Protein AF-0000000071245288 (afdb_homodimer)

Sequence (372 aa):
METFSSKDMALKVQKKILSQMASKSMAQMFIDDTSGEILDELYRVSKEYTKNRSEAQKVVKDLIKVVLKIGVLFRHNKFSEEELKLAQNFQKKLHQGAMTAISFHEVDFTFDKAVMSEILNDSRDMLLKLVNTHLTPKSHGRINHVFNHYADPELLTQLYNPSGPLKPHLTKICNGLNKLLEDGTLMETFSSKDMALKVQKKILSQMASKSMAQMFIDDTSGEILDELYRVSKEYTKNRSEAQKVVKDLIKVVLKIGVLFRHNKFSEEELKLAQNFQKKLHQGAMTAISFHEVDFTFDKAVMSEILNDSRDMLLKLVNTHLTPKSHGRINHVFNHYADPELLTQLYNPSGPLKPHLTKICNGLNKLLEDGTL

Secondary structure (DSSP, 8-state):
-----HHHHHHHHHHHHHHHHHHHHHHHTPPPHHHHHHHHHHHHHHHHHHT-HHHHHHHHHHHHHHHHHHHHHHHTT-S-HHHHHHHHHHHHHHHHHHHHHHHHHHSTT---HHHHHHHHHHHHHHHHHHHTTTS-HHHHHHHHHHHHHHT-HHHHHHHT-TTSTTHHHHHHHHHHHHHHHHTT--/-----HHHHHHHHHHHHHHHHHHHHHHHTPPPHHHHHHHHHHHHHHHHHHT-HHHHHHHHHHHHHHHHHHHHHHHTT-S-HHHHHHHHHHHHHHHHHHHHHHHHHHSTT---HHHHHHHHHHHHHHHHHHHTTTS-HHHHHHHHHHHHHHT-HHHHHHHT-TTSTTHHHHHHHHHHHHHHHHTT--

Nearest PDB structures (foldseek):
  4q9v-assembly1_A  TM=9.176E-01  e=1.311E-16  Homo sapiens
  5jxd-assembly1_A  TM=8.613E-01  e=1.247E-16  Mus musculus
  8gyn-assembly1_A  TM=9.781E-01  e=8.424E-15  Danio rerio
  3f4m-assembly1_A  TM=9.822E-01  e=1.082E-14  Homo sapiens
  5z39-assembly1_A  TM=7.786E-01  e=1.081E-03  Dictyostelium discoideum

pLDDT: mean 92.0, std 10.23, range [45.25, 98.81]

Solvent-accessible surface area (backbone atoms only — not comparable to full-atom values): 19766 Å² total; per-residue (Å²): 128,89,77,86,50,46,54,60,50,44,52,54,52,48,51,52,53,40,50,52,51,37,48,59,53,44,70,72,65,58,75,49,72,56,59,27,51,31,48,38,33,52,30,50,48,38,20,66,72,66,72,28,64,67,60,16,50,48,40,50,49,34,44,45,51,54,53,52,51,52,50,50,38,56,76,67,61,66,59,49,73,71,41,47,51,50,50,51,53,44,50,51,51,50,41,51,45,49,52,49,53,38,47,38,72,76,37,85,92,57,64,50,48,67,60,55,22,47,51,39,50,51,48,43,54,51,50,49,62,61,39,57,91,76,51,56,71,69,55,51,49,31,50,48,52,34,37,56,56,70,28,28,49,67,55,42,48,48,38,67,27,87,87,37,91,38,26,66,43,46,51,52,35,39,52,32,50,49,50,33,45,73,72,61,77,79,127,89,77,85,49,45,55,61,51,45,52,53,52,48,51,51,53,42,50,53,50,36,47,60,54,45,70,72,65,58,74,49,72,55,60,26,51,31,48,39,32,51,31,51,48,38,22,67,72,66,72,28,63,68,60,16,51,48,41,49,50,35,45,46,51,51,53,51,49,52,49,50,38,57,77,66,62,66,59,49,75,71,42,47,50,50,50,50,50,44,51,51,50,52,42,52,44,50,53,50,54,38,48,37,71,74,36,84,92,58,65,50,46,67,60,55,22,48,50,38,51,52,49,41,52,48,49,50,64,59,40,56,89,76,50,54,70,70,55,51,49,32,50,50,52,33,38,54,56,70,28,29,51,68,56,43,49,46,38,68,28,87,86,38,90,39,28,66,43,46,52,52,34,39,53,31,51,48,51,32,44,72,73,61,77,78

Structure (mmCIF, N/CA/C/O backbone):
data_AF-0000000071245288-model_v1
#
loop_
_entity.id
_entity.type
_entity.pdbx_description
1 polymer 'Tumor necrosis factor, alpha-induced protein 8-like protein 2 B'
#
loop_
_atom_site.group_PDB
_atom_site.id
_atom_site.type_symbol
_atom_site.label_atom_id
_atom_site.label_alt_id
_atom_site.label_comp_id
_atom_site.label_asym_id
_atom_site.label_entity_id
_atom_site.label_seq_id
_atom_site.pdbx_PDB_ins_code
_atom_site.Cartn_x
_atom_site.Cartn_y
_atom_site.Cartn_z
_atom_site.occupancy
_atom_site.B_iso_or_equiv
_atom_site.auth_seq_id
_atom_site.auth_comp_id
_atom_site.auth_asym_id
_atom_site.auth_atom_id
_atom_site.pdbx_PDB_model_num
ATOM 1 N N . MET A 1 1 ? 23.312 28.109 7.484 1 45.38 1 MET A N 1
ATOM 2 C CA . MET A 1 1 ? 22.438 27.312 8.32 1 45.38 1 MET A CA 1
ATOM 3 C C . MET A 1 1 ? 21.375 26.609 7.48 1 45.38 1 MET A C 1
ATOM 5 O O . MET A 1 1 ? 20.844 27.188 6.531 1 45.38 1 MET A O 1
ATOM 9 N N . GLU A 1 2 ? 21.25 25.297 7.316 1 56.56 2 GLU A N 1
ATOM 10 C CA . GLU A 1 2 ? 20.453 24.562 6.336 1 56.56 2 GLU A CA 1
ATOM 11 C C . GLU A 1 2 ? 18.984 25.016 6.379 1 56.56 2 GLU A C 1
ATOM 13 O O . GLU A 1 2 ? 18.438 25.203 7.461 1 56.56 2 GLU A O 1
ATOM 18 N N . THR A 1 3 ? 18.516 25.547 5.332 1 80.06 3 THR A N 1
ATOM 19 C CA . THR A 1 3 ? 17.188 26.125 5.184 1 80.06 3 THR A CA 1
ATOM 20 C C . THR A 1 3 ? 16.109 25.062 5.301 1 80.06 3 THR A C 1
ATOM 22 O O . THR A 1 3 ? 16.188 24.016 4.648 1 80.06 3 THR A O 1
ATOM 25 N N . PHE A 1 4 ? 15.305 25.141 6.355 1 89.38 4 PHE A N 1
ATOM 26 C CA . PHE A 1 4 ? 14.188 24.234 6.566 1 89.38 4 PHE A CA 1
ATOM 27 C C . PHE A 1 4 ? 13.25 24.234 5.363 1 89.38 4 PHE A C 1
ATOM 29 O O . PHE A 1 4 ? 12.922 25.297 4.828 1 89.38 4 PHE A O 1
ATOM 36 N N . SER A 1 5 ? 13.055 23.016 4.852 1 91.94 5 SER A N 1
ATOM 37 C CA . SER A 1 5 ? 12.102 22.812 3.766 1 91.94 5 SER A CA 1
ATOM 38 C C . SER A 1 5 ? 11.031 21.797 4.148 1 91.94 5 SER A C 1
ATOM 40 O O . SER A 1 5 ? 11.336 20.625 4.359 1 91.94 5 SER A O 1
ATOM 42 N N . SER A 1 6 ? 9.805 22.219 4.172 1 91.12 6 SER A N 1
ATOM 43 C CA . SER A 1 6 ? 8.695 21.344 4.523 1 91.12 6 SER A CA 1
ATOM 44 C C . SER A 1 6 ? 8.5 20.266 3.473 1 91.12 6 SER A C 1
ATOM 46 O O . SER A 1 6 ? 8.094 19.141 3.795 1 91.12 6 SER A O 1
ATOM 48 N N . LYS A 1 7 ? 8.773 20.562 2.191 1 89.62 7 LYS A N 1
ATOM 49 C CA . LYS A 1 7 ? 8.625 19.562 1.125 1 89.62 7 LYS A CA 1
ATOM 50 C C . LYS A 1 7 ? 9.641 18.438 1.275 1 89.62 7 LYS A C 1
ATOM 52 O O . LYS A 1 7 ? 9.305 17.266 1.085 1 89.62 7 LYS A O 1
ATOM 57 N N . ASP A 1 8 ? 10.781 18.922 1.613 1 89 8 ASP A N 1
ATOM 58 C CA . ASP A 1 8 ? 11.812 17.906 1.852 1 89 8 ASP A CA 1
ATOM 59 C C . ASP A 1 8 ? 11.445 17.031 3.039 1 89 8 ASP A C 1
ATOM 61 O O . ASP A 1 8 ? 11.641 15.812 2.998 1 89 8 ASP A O 1
ATOM 65 N N . MET A 1 9 ? 11.008 17.609 4.043 1 90 9 MET A N 1
ATOM 66 C CA . MET A 1 9 ? 10.578 16.859 5.223 1 90 9 MET A CA 1
ATOM 67 C C . MET A 1 9 ? 9.414 15.93 4.887 1 90 9 MET A C 1
ATOM 69 O O . MET A 1 9 ? 9.391 14.781 5.316 1 90 9 MET A O 1
ATOM 73 N N . ALA A 1 10 ? 8.461 16.438 4.176 1 89.75 10 ALA A N 1
ATOM 74 C CA . ALA A 1 10 ? 7.305 15.641 3.787 1 89.75 10 ALA A CA 1
ATOM 75 C C . ALA A 1 10 ? 7.727 14.414 2.984 1 89.75 10 ALA A C 1
ATOM 77 O O . ALA A 1 10 ? 7.188 13.32 3.18 1 89.75 10 ALA A O 1
ATOM 78 N N . LEU A 1 11 ? 8.703 14.578 2.055 1 84.81 11 LEU A N 1
ATOM 79 C CA . LEU A 1 11 ? 9.195 13.469 1.24 1 84.81 11 LEU A CA 1
ATOM 80 C C . LEU A 1 11 ? 9.828 12.391 2.115 1 84.81 11 LEU A C 1
ATOM 82 O O . LEU A 1 11 ? 9.617 11.195 1.884 1 84.81 11 LEU A O 1
ATOM 86 N N . LYS A 1 12 ? 10.547 12.828 3.104 1 87.25 12 LYS A N 1
ATOM 87 C CA . LYS A 1 12 ? 11.211 11.891 4.004 1 87.25 12 LYS A CA 1
ATOM 88 C C . LYS A 1 12 ? 10.195 11.125 4.84 1 87.25 12 LYS A C 1
ATOM 90 O O . LYS A 1 12 ? 10.297 9.898 4.984 1 87.25 12 LYS A O 1
ATOM 95 N N . VAL A 1 13 ? 9.305 11.812 5.398 1 86.62 13 VAL A N 1
ATOM 96 C CA . VAL A 1 13 ? 8.266 11.219 6.234 1 86.62 13 VAL A CA 1
ATOM 97 C C . VAL A 1 13 ? 7.418 10.258 5.402 1 86.62 13 VAL A C 1
ATOM 99 O O . VAL A 1 13 ? 7.105 9.156 5.848 1 86.62 13 VAL A O 1
ATOM 102 N N . GLN A 1 14 ? 7.035 10.68 4.223 1 84 14 GLN A N 1
ATOM 103 C CA . GLN A 1 14 ? 6.234 9.852 3.324 1 84 14 GLN A CA 1
ATOM 104 C C . GLN A 1 14 ? 6.938 8.531 3.01 1 84 14 GLN A C 1
ATOM 106 O O . GLN A 1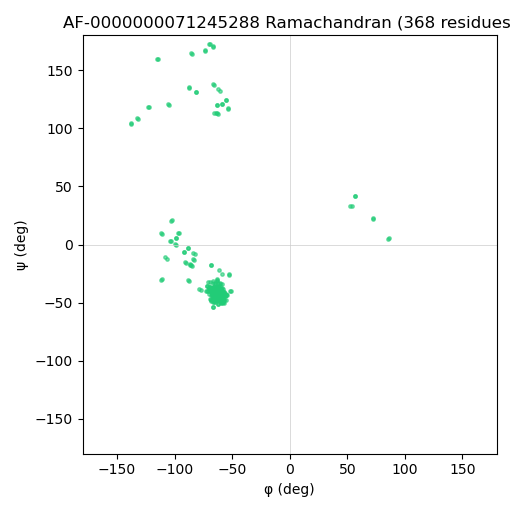 14 ? 6.309 7.473 3.01 1 84 14 GLN A O 1
ATOM 111 N N . LYS A 1 15 ? 8.172 8.695 2.658 1 77.81 15 LYS A N 1
ATOM 112 C CA . LYS A 1 15 ? 8.945 7.496 2.359 1 77.81 15 LYS A CA 1
ATOM 113 C C . LYS A 1 15 ? 8.914 6.516 3.529 1 77.81 15 LYS A C 1
ATOM 115 O O . LYS A 1 15 ? 8.742 5.312 3.332 1 77.81 15 LYS A O 1
ATOM 120 N N . LYS A 1 16 ? 9.055 6.984 4.723 1 81.81 16 LYS A N 1
ATOM 121 C CA . LYS A 1 16 ? 9.055 6.141 5.914 1 81.81 16 LYS A CA 1
ATOM 122 C C . LYS A 1 16 ? 7.695 5.473 6.117 1 81.81 16 LYS A C 1
ATOM 124 O O . LYS A 1 16 ? 7.621 4.27 6.375 1 81.81 16 LYS A O 1
ATOM 129 N N . ILE A 1 17 ? 6.668 6.191 5.984 1 79.5 17 ILE A N 1
ATOM 130 C CA . ILE A 1 17 ? 5.32 5.672 6.195 1 79.5 17 ILE A CA 1
ATOM 131 C C . ILE A 1 17 ? 5.012 4.602 5.148 1 79.5 17 ILE A C 1
ATOM 133 O O . ILE A 1 17 ? 4.484 3.537 5.48 1 79.5 17 ILE A O 1
ATOM 137 N N . LEU A 1 18 ? 5.352 4.898 3.969 1 72.44 18 LEU A N 1
ATOM 138 C CA . LEU A 1 18 ? 5.082 3.955 2.889 1 72.44 18 LEU A CA 1
ATOM 139 C C . LEU A 1 18 ? 5.914 2.688 3.057 1 72.44 18 LEU A C 1
ATOM 141 O O . LEU A 1 18 ? 5.445 1.588 2.76 1 72.44 18 LEU A O 1
ATOM 145 N N . SER A 1 19 ? 7.18 2.908 3.455 1 72 19 SER A N 1
ATOM 146 C CA . SER A 1 19 ? 8.047 1.757 3.695 1 72 19 SER A CA 1
ATOM 147 C C . SER A 1 19 ? 7.473 0.854 4.785 1 72 19 SER A C 1
ATOM 149 O O . SER A 1 19 ? 7.496 -0.372 4.656 1 72 19 SER A O 1
ATOM 151 N N . GLN A 1 20 ? 6.992 1.4 5.855 1 72.88 20 GLN A N 1
ATOM 152 C CA . GLN A 1 20 ? 6.367 0.654 6.941 1 72.88 20 GLN A CA 1
ATOM 153 C C . GLN A 1 20 ? 5.117 -0.076 6.461 1 72.88 20 GLN A C 1
ATOM 155 O O . GLN A 1 20 ? 4.879 -1.225 6.844 1 72.88 20 GLN A O 1
ATOM 160 N N . MET A 1 21 ? 4.363 0.604 5.719 1 67.38 21 MET A N 1
ATOM 161 C CA . MET A 1 21 ? 3.164 -0.004 5.152 1 67.38 21 MET A CA 1
ATOM 162 C C . MET A 1 21 ? 3.523 -1.19 4.266 1 67.38 21 MET A C 1
ATOM 164 O O . MET A 1 21 ? 2.861 -2.229 4.309 1 67.38 21 MET A O 1
ATOM 168 N N . ALA A 1 22 ? 4.512 -0.872 3.506 1 63.75 22 ALA A N 1
ATOM 169 C CA . ALA A 1 22 ? 4.977 -1.938 2.621 1 63.75 22 ALA A CA 1
ATOM 170 C C . ALA A 1 22 ? 5.461 -3.143 3.422 1 63.75 22 ALA A C 1
ATOM 172 O O . ALA A 1 22 ? 5.191 -4.289 3.059 1 63.75 22 ALA A O 1
ATOM 173 N N . SER A 1 23 ? 6.156 -2.84 4.438 1 65.12 23 SER A N 1
ATOM 174 C CA . SER A 1 23 ? 6.703 -3.912 5.262 1 65.12 23 SER A CA 1
ATOM 175 C C . SER A 1 23 ? 5.594 -4.73 5.914 1 65.12 23 SER A C 1
ATOM 177 O O . SER A 1 23 ? 5.676 -5.961 5.973 1 65.12 23 SER A O 1
ATOM 179 N N . LYS A 1 24 ? 4.652 -4.145 6.43 1 63.31 24 LYS A N 1
ATOM 180 C CA . LYS A 1 24 ? 3.529 -4.844 7.051 1 63.31 24 LYS A CA 1
ATOM 181 C C . LYS A 1 24 ? 2.779 -5.695 6.031 1 63.31 24 LYS A C 1
ATOM 183 O O . LYS A 1 24 ? 2.383 -6.824 6.332 1 63.31 24 LYS A O 1
ATOM 188 N N . SER A 1 25 ? 2.66 -4.996 4.934 1 58.69 25 SER A N 1
ATOM 189 C CA . SER A 1 25 ? 1.992 -5.711 3.85 1 58.69 25 SER A CA 1
ATOM 190 C C . SER A 1 25 ? 2.832 -6.891 3.365 1 58.69 25 SER A C 1
ATOM 192 O O . SER A 1 25 ? 2.293 -7.949 3.033 1 58.69 25 SER A O 1
ATOM 194 N N . MET A 1 26 ? 4.113 -6.621 3.375 1 57.19 26 MET A N 1
ATOM 195 C CA . MET A 1 26 ? 5.059 -7.645 2.932 1 57.19 26 MET A CA 1
ATOM 196 C C . MET A 1 26 ? 4.984 -8.875 3.826 1 57.19 26 MET A C 1
ATOM 198 O O . MET A 1 26 ? 5.027 -10.008 3.336 1 57.19 26 MET A O 1
ATOM 202 N N . ALA A 1 27 ? 5.062 -8.711 5.145 1 56.34 27 ALA A N 1
ATOM 203 C CA . ALA A 1 27 ? 5.098 -9.836 6.082 1 56.34 27 ALA A CA 1
ATOM 204 C C . ALA A 1 27 ? 3.934 -10.789 5.84 1 56.34 27 ALA A C 1
ATOM 206 O O . ALA A 1 27 ? 4.062 -12 6.043 1 56.34 27 ALA A O 1
ATOM 207 N N . GLN A 1 28 ? 2.912 -10.297 5.301 1 58.97 28 GLN A N 1
ATOM 208 C CA . GLN A 1 28 ? 1.722 -11.125 5.156 1 58.97 28 GLN A CA 1
ATOM 209 C C . GLN A 1 28 ? 1.719 -11.852 3.816 1 58.97 28 GLN A C 1
ATOM 211 O O . GLN A 1 28 ? 1.023 -12.859 3.65 1 58.97 28 GLN A O 1
ATOM 216 N N . MET A 1 29 ? 2.627 -11.32 2.938 1 61.5 29 MET A N 1
ATOM 217 C CA . MET A 1 29 ? 2.533 -11.938 1.614 1 61.5 29 MET A CA 1
ATOM 218 C C . MET A 1 29 ? 3.656 -12.945 1.398 1 61.5 29 MET A C 1
ATOM 220 O O . MET A 1 29 ? 3.801 -13.492 0.306 1 61.5 29 MET A O 1
ATOM 224 N N . PHE A 1 30 ? 4.215 -13.414 2.453 1 63.72 30 PHE A N 1
ATOM 225 C CA . PHE A 1 30 ? 5.367 -14.297 2.312 1 63.72 30 PHE A CA 1
ATOM 226 C C . PHE A 1 30 ? 4.926 -15.719 2.002 1 63.72 30 PHE A C 1
ATOM 228 O O . PHE A 1 30 ? 3.979 -16.219 2.605 1 63.72 30 PHE A O 1
ATOM 235 N 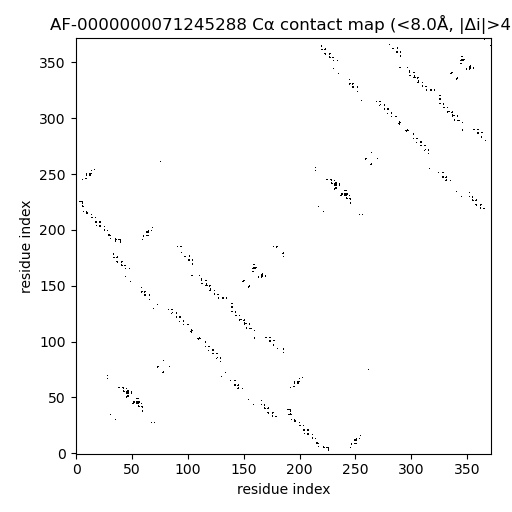N . ILE A 1 31 ? 5.59 -16.188 1.012 1 78.31 31 ILE A N 1
ATOM 236 C CA . ILE A 1 31 ? 5.395 -17.594 0.655 1 78.31 31 ILE A CA 1
ATOM 237 C C . ILE A 1 31 ? 5.859 -18.484 1.805 1 78.31 31 ILE A C 1
ATOM 239 O O . ILE A 1 31 ? 6.996 -18.375 2.271 1 78.31 31 ILE A O 1
ATOM 243 N N . ASP A 1 32 ? 4.965 -19.266 2.34 1 84.5 32 ASP A N 1
ATOM 244 C CA . ASP A 1 32 ? 5.309 -20.156 3.443 1 84.5 32 ASP A CA 1
ATOM 245 C C . ASP A 1 32 ? 6.273 -21.25 2.986 1 84.5 32 ASP A C 1
ATOM 247 O O . ASP A 1 32 ? 6.539 -21.391 1.791 1 84.5 32 ASP A O 1
ATOM 251 N N . ASP A 1 33 ? 6.852 -22.047 3.91 1 89.81 33 ASP A N 1
ATOM 252 C CA . ASP A 1 33 ? 7.898 -23.016 3.631 1 89.81 33 ASP A CA 1
ATOM 253 C C . ASP A 1 33 ? 7.398 -24.109 2.684 1 89.81 33 ASP A C 1
ATOM 255 O O . ASP A 1 33 ? 8.109 -24.5 1.759 1 89.81 33 ASP A O 1
ATOM 259 N N . THR A 1 34 ? 6.184 -24.578 2.918 1 94.19 34 THR A N 1
ATOM 260 C CA . THR A 1 34 ? 5.633 -25.641 2.088 1 94.19 34 THR A CA 1
ATOM 261 C C . THR A 1 34 ? 5.469 -25.172 0.646 1 94.19 34 THR A C 1
ATOM 263 O O . THR A 1 34 ? 5.887 -25.859 -0.287 1 94.19 34 THR A O 1
ATOM 266 N N . SER A 1 35 ? 4.887 -23.984 0.427 1 94 35 SER A N 1
ATOM 267 C CA . SER A 1 35 ? 4.723 -23.422 -0.911 1 94 35 SER A CA 1
ATOM 268 C C . SER A 1 35 ? 6.07 -23.172 -1.572 1 94 35 SER A C 1
ATOM 270 O O . SER A 1 35 ? 6.227 -23.375 -2.777 1 94 35 SER A O 1
ATOM 272 N N . GLY A 1 36 ? 7.031 -22.75 -0.748 1 93.88 36 GLY A N 1
ATOM 273 C CA . GLY A 1 36 ? 8.375 -22.562 -1.263 1 93.88 36 GLY A CA 1
ATOM 274 C C . GLY A 1 36 ? 9.016 -23.828 -1.777 1 93.88 36 GLY A C 1
ATOM 275 O O . GLY A 1 36 ? 9.641 -23.844 -2.838 1 93.88 36 GLY A O 1
ATOM 276 N N . GLU A 1 37 ? 8.836 -24.828 -1.029 1 95.88 37 GLU A N 1
ATOM 277 C CA . GLU A 1 37 ? 9.375 -26.109 -1.439 1 95.88 37 GLU A CA 1
ATOM 278 C C . GLU A 1 37 ? 8.711 -26.609 -2.721 1 95.88 37 GLU A C 1
ATOM 280 O O . GLU A 1 37 ? 9.383 -27.156 -3.598 1 95.88 37 GLU A O 1
ATOM 285 N N . ILE A 1 38 ? 7.418 -26.438 -2.791 1 97.25 38 ILE A N 1
ATOM 286 C CA . ILE A 1 38 ? 6.699 -26.828 -3.996 1 97.25 38 ILE A CA 1
ATOM 287 C C . ILE A 1 38 ? 7.234 -26.062 -5.199 1 97.25 38 ILE A C 1
ATOM 289 O O . ILE A 1 38 ? 7.504 -26.641 -6.25 1 97.25 38 ILE A O 1
ATOM 293 N N . LEU A 1 39 ? 7.414 -24.812 -5.035 1 97.25 39 LEU A N 1
ATOM 294 C CA . LEU A 1 39 ? 7.914 -23.969 -6.117 1 97.25 39 LEU A CA 1
ATOM 295 C C . LEU A 1 39 ? 9.32 -24.391 -6.527 1 97.25 39 LEU A C 1
ATOM 297 O O . LEU A 1 39 ? 9.648 -24.391 -7.715 1 97.25 39 LEU A O 1
ATOM 301 N N . ASP A 1 40 ? 10.148 -24.75 -5.578 1 97.62 40 ASP A N 1
ATOM 302 C CA . ASP A 1 40 ? 11.484 -25.234 -5.891 1 97.62 40 ASP A CA 1
ATOM 303 C C . ASP A 1 40 ? 11.422 -26.5 -6.73 1 97.62 40 ASP A C 1
ATOM 305 O O . ASP A 1 40 ? 12.203 -26.672 -7.668 1 97.62 40 ASP A O 1
ATOM 309 N N . GLU A 1 41 ? 10.516 -27.344 -6.363 1 98.38 41 GLU A N 1
ATOM 310 C CA . GLU A 1 41 ? 10.391 -28.594 -7.117 1 98.38 41 GLU A CA 1
ATOM 311 C C . GLU A 1 41 ? 9.836 -28.328 -8.516 1 98.38 41 GLU A C 1
ATOM 313 O O . GLU A 1 41 ? 10.234 -29 -9.477 1 98.38 41 GLU A O 1
ATOM 318 N N . LEU A 1 42 ? 8.93 -27.375 -8.617 1 98.25 42 LEU A N 1
ATOM 319 C CA . LEU A 1 42 ? 8.438 -27 -9.938 1 98.25 42 LEU A CA 1
ATOM 320 C C . LEU A 1 42 ? 9.57 -26.453 -10.805 1 98.25 42 LEU A C 1
ATOM 322 O O . LEU A 1 42 ? 9.633 -26.75 -12 1 98.25 42 LEU A O 1
ATOM 326 N N . TYR A 1 43 ? 10.461 -25.734 -10.195 1 98.25 43 TYR A N 1
ATOM 327 C CA . TYR A 1 43 ? 11.648 -25.266 -10.898 1 98.25 43 TYR A CA 1
ATOM 328 C C . TYR A 1 43 ? 12.477 -26.438 -11.406 1 98.25 43 TYR A C 1
ATOM 330 O O . TYR A 1 43 ? 12.906 -26.453 -12.562 1 98.25 43 TYR A O 1
ATOM 338 N N . ARG A 1 44 ? 12.703 -27.375 -10.547 1 98.31 44 ARG A N 1
ATOM 339 C CA . ARG A 1 44 ? 13.516 -28.516 -10.922 1 98.31 44 ARG A CA 1
ATOM 340 C C . ARG A 1 44 ? 12.859 -29.312 -12.047 1 98.31 44 ARG A C 1
ATOM 342 O O . ARG A 1 44 ? 13.531 -29.766 -12.977 1 98.31 44 ARG A O 1
ATOM 349 N N . VAL A 1 45 ? 11.555 -29.469 -11.969 1 98.69 45 VAL A N 1
ATOM 350 C CA . VAL A 1 45 ? 10.805 -30.156 -13.023 1 98.69 45 VAL A CA 1
ATOM 351 C C . VAL A 1 45 ? 11 -29.422 -14.352 1 98.69 45 VAL A C 1
ATOM 353 O O . VAL A 1 45 ? 11.344 -30.031 -15.359 1 98.69 45 VAL A O 1
ATOM 356 N N . SER A 1 46 ? 10.797 -28.109 -14.32 1 98.62 46 SER A N 1
ATOM 357 C CA . SER A 1 46 ? 10.922 -27.312 -15.539 1 98.62 46 SER A CA 1
ATOM 358 C C . SER A 1 46 ? 12.344 -27.344 -16.078 1 98.62 46 SER A C 1
ATOM 360 O O . SER A 1 46 ? 12.555 -27.438 -17.297 1 98.62 46 SER A O 1
ATOM 362 N N . LYS A 1 47 ? 13.312 -27.25 -15.188 1 98.19 47 LYS A N 1
ATOM 363 C CA . LYS A 1 47 ? 14.719 -27.266 -15.578 1 98.19 47 LYS A CA 1
ATOM 364 C C . LYS A 1 47 ? 15.094 -28.578 -16.266 1 98.19 47 LYS A C 1
ATOM 366 O O . LYS A 1 47 ? 15.711 -28.578 -17.328 1 98.19 47 LYS A O 1
ATOM 371 N N . GLU A 1 48 ? 14.703 -29.672 -15.672 1 98 48 GLU A N 1
ATOM 372 C CA . GLU A 1 48 ? 15.039 -30.984 -16.219 1 98 48 GLU A CA 1
ATOM 373 C C . GLU A 1 48 ? 14.281 -31.266 -17.5 1 98 48 GLU A C 1
ATOM 375 O O . GLU A 1 48 ? 14.82 -31.859 -18.438 1 98 48 GLU A O 1
ATOM 380 N N . TYR A 1 49 ? 13.055 -30.828 -17.547 1 98 49 TYR A N 1
ATOM 381 C CA . TYR A 1 49 ? 12.227 -31.062 -18.719 1 98 49 TYR A CA 1
ATOM 382 C C . TYR A 1 49 ? 12.719 -30.25 -19.906 1 98 49 TYR A C 1
ATOM 384 O O . TYR A 1 49 ? 12.875 -30.781 -21.016 1 98 49 TYR A O 1
ATOM 392 N N . THR A 1 50 ? 12.977 -29 -19.656 1 97.81 50 THR A N 1
ATOM 393 C CA . THR A 1 50 ? 13.344 -28.109 -20.766 1 97.81 50 THR A CA 1
ATOM 394 C C . THR A 1 50 ? 14.844 -28.156 -21.031 1 97.81 50 THR A C 1
ATOM 396 O O . THR A 1 50 ? 15.312 -27.703 -22.078 1 97.81 50 THR A O 1
ATOM 399 N N . LYS A 1 51 ? 15.664 -28.672 -20.047 1 97.38 51 LYS A N 1
ATOM 400 C CA . LYS A 1 51 ? 17.125 -28.625 -20.094 1 97.38 51 LYS A CA 1
ATOM 401 C C . LYS A 1 51 ? 17.609 -27.188 -20.297 1 97.38 51 LYS A C 1
ATOM 403 O O . LYS A 1 51 ? 18.547 -26.953 -21.062 1 97.38 51 LYS A O 1
ATOM 408 N N . ASN A 1 52 ? 16.828 -26.328 -19.719 1 96.44 52 ASN A N 1
ATOM 409 C CA . ASN A 1 52 ? 17.078 -24.891 -19.828 1 96.44 52 ASN A CA 1
ATOM 410 C C . ASN A 1 52 ? 16.859 -24.188 -18.5 1 96.44 52 ASN A C 1
ATOM 412 O O . ASN A 1 52 ? 15.711 -23.906 -18.141 1 96.44 52 ASN A O 1
ATOM 416 N N . ARG A 1 53 ? 17.938 -23.891 -17.922 1 95.69 53 ARG A N 1
ATOM 417 C CA . ARG A 1 53 ? 17.891 -23.266 -16.609 1 95.69 53 ARG A CA 1
ATOM 418 C C . ARG A 1 53 ? 17.172 -21.922 -16.672 1 95.69 53 ARG A C 1
ATOM 420 O O . ARG A 1 53 ? 16.359 -21.609 -15.797 1 95.69 53 ARG A O 1
ATOM 427 N N . SER A 1 54 ? 17.484 -21.156 -17.672 1 95.88 54 SER A N 1
ATOM 428 C CA . SER A 1 54 ? 16.922 -19.812 -17.812 1 95.88 54 SER A CA 1
ATOM 429 C C . SER A 1 54 ? 15.414 -19.859 -17.984 1 95.88 54 SER A C 1
ATOM 431 O O . SER A 1 54 ? 14.688 -19.078 -17.375 1 95.88 54 SER A O 1
ATOM 433 N N . GLU A 1 55 ? 14.969 -20.75 -18.781 1 96.81 55 GLU A N 1
ATOM 434 C CA . GLU A 1 55 ? 13.531 -20.906 -19 1 96.81 55 GLU A CA 1
ATOM 435 C C . GLU A 1 55 ? 12.836 -21.391 -17.734 1 96.81 55 GLU A C 1
ATOM 437 O O . GLU A 1 55 ? 11.734 -20.938 -17.422 1 96.81 55 GLU A O 1
ATOM 442 N N . ALA A 1 56 ? 13.438 -22.328 -17.031 1 98.06 56 ALA A N 1
ATOM 443 C CA . ALA A 1 56 ? 12.875 -22.828 -15.789 1 98.06 56 ALA A CA 1
ATOM 444 C C . ALA A 1 56 ? 12.742 -21.703 -14.758 1 98.06 56 ALA A C 1
ATOM 446 O O . ALA A 1 56 ? 11.719 -21.594 -14.086 1 98.06 56 ALA A O 1
ATOM 447 N N . GLN A 1 57 ? 13.75 -20.875 -14.641 1 96.44 57 GLN A N 1
ATOM 448 C CA . GLN A 1 57 ? 13.727 -19.75 -13.719 1 96.44 57 GLN A CA 1
ATOM 449 C C . GLN A 1 57 ? 12.641 -18.75 -14.102 1 96.44 57 GLN A C 1
ATOM 451 O O . GLN A 1 57 ? 11.945 -18.219 -13.234 1 96.44 57 GLN A O 1
ATOM 456 N N . LYS A 1 58 ? 12.516 -18.516 -15.336 1 97.5 58 LYS A N 1
ATOM 457 C CA . LYS A 1 58 ? 11.531 -17.547 -15.82 1 97.5 58 LYS A CA 1
ATOM 458 C C . LYS A 1 58 ? 10.109 -18 -15.508 1 97.5 58 LYS A C 1
ATOM 460 O O . LYS A 1 58 ? 9.273 -17.188 -15.102 1 97.5 58 LYS A O 1
ATOM 465 N N . VAL A 1 59 ? 9.812 -19.266 -15.734 1 98.38 59 VAL A N 1
ATOM 466 C CA . VAL A 1 59 ? 8.461 -19.766 -15.508 1 98.38 59 VAL A CA 1
ATOM 467 C C . VAL A 1 59 ? 8.094 -19.625 -14.031 1 98.38 59 VAL A C 1
ATOM 469 O O . VAL A 1 59 ? 6.988 -19.188 -13.703 1 98.38 59 VAL A O 1
ATOM 472 N N . VAL A 1 60 ? 8.992 -19.938 -13.164 1 97.69 60 VAL A N 1
ATOM 473 C CA . VAL A 1 60 ? 8.719 -19.875 -11.734 1 97.69 60 VAL A CA 1
ATOM 474 C C . VAL A 1 60 ? 8.648 -18.406 -11.297 1 97.69 60 VAL A C 1
ATOM 476 O O . VAL A 1 60 ? 7.809 -18.047 -10.469 1 97.69 60 VAL A O 1
ATOM 479 N N . LYS A 1 61 ? 9.555 -17.609 -11.859 1 96.56 61 LYS A N 1
ATOM 480 C CA . LYS A 1 61 ? 9.508 -16.172 -11.578 1 96.56 61 LYS A CA 1
ATOM 481 C C . LYS A 1 61 ? 8.156 -15.586 -11.992 1 96.56 61 LYS A C 1
ATOM 483 O O . LYS A 1 61 ? 7.555 -14.82 -11.234 1 96.56 61 LYS A O 1
ATOM 488 N N . ASP A 1 62 ? 7.715 -15.906 -13.164 1 97.56 62 ASP A N 1
ATOM 489 C CA . ASP A 1 62 ? 6.414 -15.445 -13.641 1 97.56 62 ASP A CA 1
ATOM 490 C C . ASP A 1 62 ? 5.293 -15.898 -12.703 1 97.56 62 ASP A C 1
ATOM 492 O O . ASP A 1 62 ? 4.375 -15.133 -12.406 1 97.56 62 ASP A O 1
ATOM 496 N N . LEU A 1 63 ? 5.379 -17.078 -12.258 1 97.38 63 LEU A N 1
ATOM 497 C CA . LEU A 1 63 ? 4.391 -17.625 -11.336 1 97.38 63 LEU A CA 1
ATOM 498 C C . LEU A 1 63 ? 4.352 -16.812 -10.039 1 97.38 63 LEU A C 1
ATOM 500 O O . LEU A 1 63 ? 3.277 -16.406 -9.594 1 97.38 63 LEU A O 1
ATOM 504 N N . ILE A 1 64 ? 5.449 -16.547 -9.492 1 94.75 64 ILE A N 1
ATOM 505 C CA . ILE A 1 64 ? 5.551 -15.805 -8.234 1 94.75 64 ILE A CA 1
ATOM 506 C C . ILE A 1 64 ? 5.02 -14.391 -8.422 1 94.75 64 ILE A C 1
ATOM 508 O O . ILE A 1 64 ? 4.266 -13.883 -7.586 1 94.75 64 ILE A O 1
ATOM 512 N N . LYS A 1 65 ? 5.379 -13.773 -9.484 1 93.44 65 LYS A N 1
ATOM 513 C CA . LYS A 1 65 ? 4.922 -12.414 -9.758 1 93.44 65 LYS A CA 1
ATOM 514 C C . LYS A 1 65 ? 3.396 -12.352 -9.82 1 93.44 65 LYS A C 1
ATOM 516 O O . LYS A 1 65 ? 2.783 -11.469 -9.211 1 93.44 65 LYS A O 1
ATOM 521 N N . VAL A 1 66 ? 2.812 -13.266 -10.547 1 94.88 66 VAL A N 1
ATOM 522 C CA . VAL A 1 66 ? 1.364 -13.273 -10.719 1 94.88 66 VAL A CA 1
ATOM 523 C C . VAL A 1 66 ? 0.687 -13.492 -9.367 1 94.88 66 VAL A C 1
ATOM 525 O O . VAL A 1 66 ? -0.265 -12.789 -9.023 1 94.88 66 VAL A O 1
ATOM 528 N N . VAL A 1 67 ? 1.192 -14.43 -8.586 1 93.12 67 VAL A N 1
ATOM 529 C CA . VAL A 1 67 ? 0.59 -14.758 -7.297 1 93.12 67 VAL A CA 1
ATOM 530 C C . VAL A 1 67 ? 0.691 -13.555 -6.363 1 93.12 67 VAL A C 1
ATOM 532 O O . VAL A 1 67 ? -0.276 -13.211 -5.68 1 93.12 67 VAL A O 1
ATOM 535 N N . LEU A 1 68 ? 1.821 -12.914 -6.324 1 89.31 68 LEU A N 1
ATOM 536 C CA . LEU A 1 68 ? 2.021 -11.766 -5.438 1 89.31 68 LEU A CA 1
ATOM 537 C C . LEU A 1 68 ? 1.146 -10.594 -5.863 1 89.31 68 LEU A C 1
ATOM 539 O O . LEU A 1 68 ? 0.568 -9.906 -5.016 1 89.31 68 LEU A O 1
ATOM 543 N N . LYS A 1 69 ? 0.989 -10.359 -7.137 1 89.56 69 LYS A N 1
ATOM 544 C CA . LYS A 1 69 ? 0.155 -9.266 -7.629 1 89.56 69 LYS A CA 1
ATOM 545 C C . LYS A 1 69 ? -1.312 -9.492 -7.27 1 89.56 69 LYS A C 1
ATOM 547 O O . LYS A 1 69 ? -2.006 -8.555 -6.863 1 89.56 69 LYS A O 1
ATOM 552 N N . ILE A 1 70 ? -1.725 -10.68 -7.465 1 91.44 70 ILE A N 1
ATOM 553 C CA . ILE A 1 70 ? -3.102 -11 -7.109 1 91.44 70 ILE A CA 1
ATOM 554 C C . ILE A 1 70 ? -3.301 -10.812 -5.605 1 91.44 70 ILE A C 1
ATOM 556 O O . ILE A 1 70 ? -4.34 -10.312 -5.168 1 91.44 70 ILE A O 1
ATOM 560 N N . GLY A 1 71 ? -2.352 -11.273 -4.84 1 87.5 71 GLY A N 1
ATOM 561 C CA . GLY A 1 71 ? -2.393 -11.062 -3.4 1 87.5 71 GLY A CA 1
ATOM 562 C C . GLY A 1 71 ? -2.52 -9.594 -3.016 1 87.5 71 GLY A C 1
ATOM 563 O O . GLY A 1 71 ? -3.287 -9.25 -2.115 1 87.5 71 GLY A O 1
ATOM 564 N N . VAL A 1 72 ? -1.777 -8.789 -3.686 1 83.12 72 VAL A N 1
ATOM 565 C CA . VAL A 1 72 ? -1.829 -7.355 -3.434 1 83.12 72 VAL A CA 1
ATOM 566 C C . VAL A 1 72 ? -3.219 -6.82 -3.771 1 83.12 72 VAL A C 1
ATOM 568 O O . VAL A 1 72 ? -3.791 -6.035 -3.012 1 83.12 72 VAL A O 1
ATOM 571 N N . LEU A 1 73 ? -3.791 -7.223 -4.918 1 84.81 73 LEU A N 1
ATOM 572 C CA . LEU A 1 73 ? -5.133 -6.805 -5.309 1 84.81 73 LEU A CA 1
ATOM 573 C C . LEU A 1 73 ? -6.156 -7.191 -4.246 1 84.81 73 LEU A C 1
ATOM 575 O O . LEU A 1 73 ? -7.035 -6.398 -3.906 1 84.81 73 LEU A O 1
ATOM 579 N N . PHE A 1 74 ? -5.996 -8.32 -3.746 1 84.31 74 PHE A N 1
ATOM 580 C CA . PHE A 1 74 ? -6.91 -8.82 -2.727 1 84.31 74 PHE A CA 1
ATOM 581 C C . PHE A 1 74 ? -6.789 -8.008 -1.443 1 84.31 74 PHE A C 1
ATOM 583 O O . PHE A 1 74 ? -7.793 -7.59 -0.871 1 84.31 74 PHE A O 1
ATOM 590 N N . ARG A 1 75 ? -5.641 -7.797 -1.039 1 77.62 75 ARG A N 1
ATOM 591 C CA . ARG A 1 75 ? -5.383 -7.082 0.207 1 77.62 75 ARG A CA 1
ATOM 592 C C . ARG A 1 75 ? -5.887 -5.645 0.128 1 77.62 75 ARG A C 1
ATOM 594 O O . ARG A 1 75 ? -6.324 -5.078 1.132 1 77.62 75 ARG A O 1
ATOM 601 N N . HIS A 1 76 ? -5.867 -5.117 -1.07 1 75.88 76 HIS A N 1
ATOM 602 C CA . HIS A 1 76 ? -6.27 -3.729 -1.248 1 75.88 76 HIS A CA 1
ATOM 603 C C . HIS A 1 76 ? -7.727 -3.631 -1.688 1 75.88 76 HIS A C 1
ATOM 605 O O . HIS A 1 76 ? -8.18 -2.572 -2.133 1 75.88 76 HIS A O 1
ATOM 611 N N . ASN A 1 77 ? -8.445 -4.73 -1.647 1 79.94 77 ASN A N 1
ATOM 612 C CA . ASN A 1 77 ? -9.875 -4.801 -1.928 1 79.94 77 ASN A CA 1
ATOM 613 C C . ASN A 1 77 ? -10.203 -4.262 -3.316 1 79.94 77 ASN A C 1
ATOM 615 O O . ASN A 1 77 ? -11.141 -3.475 -3.479 1 79.94 77 ASN A O 1
ATOM 619 N N . LYS A 1 78 ? -9.406 -4.609 -4.199 1 83.88 78 LYS A N 1
ATOM 620 C CA . LYS A 1 78 ? -9.586 -4.078 -5.547 1 83.88 78 LYS A CA 1
ATOM 621 C C . LYS A 1 78 ? -10.609 -4.887 -6.332 1 83.88 78 LYS A C 1
ATOM 623 O O . LYS A 1 78 ? -11.094 -4.449 -7.379 1 83.88 78 LYS A O 1
ATOM 628 N N . PHE A 1 79 ? -10.961 -6.02 -5.824 1 90.12 79 PHE A N 1
ATOM 629 C CA . PHE A 1 79 ? -11.906 -6.883 -6.527 1 90.12 79 PHE A CA 1
ATOM 630 C C . PHE A 1 79 ? -13.344 -6.527 -6.164 1 90.12 79 PHE A C 1
ATOM 632 O O . PHE A 1 79 ? -13.656 -6.32 -4.988 1 90.12 79 PHE A O 1
ATOM 639 N N . SER A 1 80 ? -14.117 -6.469 -7.172 1 92.19 80 SER A N 1
ATOM 640 C CA . SER A 1 80 ? -15.555 -6.312 -6.945 1 92.19 80 SER A CA 1
ATOM 641 C C . SER A 1 80 ? -16.156 -7.57 -6.328 1 92.19 80 SER A C 1
ATOM 643 O O . SER A 1 80 ? -15.484 -8.602 -6.234 1 92.19 80 SER A O 1
ATOM 645 N N . GLU A 1 81 ? -17.406 -7.441 -5.953 1 91.94 81 GLU A N 1
ATOM 646 C CA . GLU A 1 81 ? -18.109 -8.594 -5.395 1 91.94 81 GLU A CA 1
ATOM 647 C C . GLU A 1 81 ? -18.203 -9.727 -6.41 1 91.94 81 GLU A C 1
ATOM 649 O O . GLU A 1 81 ? -18.047 -10.898 -6.055 1 91.94 81 GLU A O 1
ATOM 654 N N . GLU A 1 82 ? -18.469 -9.344 -7.648 1 95.25 82 GLU A N 1
ATOM 655 C CA . GLU A 1 82 ? -18.531 -10.344 -8.711 1 95.25 82 GLU A CA 1
ATOM 656 C C . GLU A 1 82 ? -17.188 -11.016 -8.922 1 95.25 82 GLU A C 1
ATOM 658 O O . GLU A 1 82 ? -17.109 -12.227 -9.117 1 95.25 82 GLU A O 1
ATOM 663 N N . GLU A 1 83 ? -16.141 -10.266 -8.867 1 95.75 83 GLU A N 1
ATOM 664 C CA . GLU A 1 83 ? -14.797 -10.797 -9.039 1 95.75 83 GLU A CA 1
ATOM 665 C C . GLU A 1 83 ? -14.391 -11.672 -7.855 1 95.75 83 GLU A C 1
ATOM 667 O O . GLU A 1 83 ? -13.672 -12.656 -8.023 1 95.75 83 GLU A O 1
ATOM 672 N N . LEU A 1 84 ? -14.875 -11.344 -6.719 1 95.31 84 LEU A N 1
ATOM 673 C CA . LEU A 1 84 ? -14.602 -12.164 -5.543 1 95.31 84 LEU A CA 1
ATOM 674 C C . LEU A 1 84 ? -15.242 -13.539 -5.676 1 95.31 84 LEU A C 1
ATOM 676 O O . LEU A 1 84 ? -14.672 -14.539 -5.234 1 95.31 84 LEU A O 1
ATOM 680 N N . LYS A 1 85 ? -16.359 -13.547 -6.246 1 96.38 85 LYS A N 1
ATOM 681 C CA . LYS A 1 85 ? -16.984 -14.836 -6.523 1 96.38 85 LYS A CA 1
ATOM 682 C C . LYS A 1 85 ? -16.156 -15.641 -7.52 1 96.38 85 LYS A C 1
ATOM 684 O O . LYS A 1 85 ? -16 -16.859 -7.363 1 96.38 85 LYS A O 1
ATOM 689 N N . LEU A 1 86 ? -15.672 -14.969 -8.562 1 95.88 86 LEU A N 1
ATOM 690 C CA . LEU A 1 86 ? -14.789 -15.617 -9.523 1 95.88 86 LEU A CA 1
ATOM 691 C C . LEU A 1 86 ? -13.547 -16.172 -8.836 1 95.88 86 LEU A C 1
ATOM 693 O O . LEU A 1 86 ? -13.109 -17.281 -9.141 1 95.88 86 LEU A O 1
ATOM 697 N N . ALA A 1 87 ? -13 -15.406 -7.926 1 96.06 87 ALA A N 1
ATOM 698 C CA . ALA A 1 87 ? -11.828 -15.836 -7.168 1 96.06 87 ALA A CA 1
ATOM 699 C C . ALA A 1 87 ? -12.125 -17.094 -6.355 1 96.06 87 ALA A C 1
ATOM 701 O O . ALA A 1 87 ? -11.297 -18 -6.273 1 96.06 87 ALA A O 1
ATOM 702 N N . GLN A 1 88 ? -13.258 -17.094 -5.75 1 95.25 88 GLN A N 1
ATOM 703 C CA . GLN A 1 88 ? -13.664 -18.266 -4.969 1 95.25 88 GLN A CA 1
ATOM 704 C C . GLN A 1 88 ? -13.781 -19.5 -5.852 1 95.25 88 GLN A C 1
ATOM 706 O O . GLN A 1 88 ? -13.375 -20.594 -5.453 1 95.25 88 GLN A O 1
ATOM 711 N N . ASN A 1 89 ? -14.391 -19.312 -6.957 1 95.69 89 ASN A N 1
ATOM 712 C CA . ASN A 1 89 ? -14.5 -20.422 -7.902 1 95.69 89 ASN A CA 1
ATOM 713 C C . ASN A 1 89 ? -13.125 -20.906 -8.359 1 95.69 89 ASN A C 1
ATOM 715 O O . ASN A 1 89 ? -12.906 -22.109 -8.516 1 95.69 89 ASN A O 1
ATOM 719 N N . PHE A 1 90 ? -12.289 -20.016 -8.586 1 96.38 90 PHE A N 1
ATOM 720 C CA . PHE A 1 90 ? -10.914 -20.359 -8.945 1 96.38 90 PHE A CA 1
ATOM 721 C C . PHE A 1 90 ? -10.258 -21.172 -7.84 1 96.38 90 PHE A C 1
ATOM 723 O O . PHE A 1 90 ? -9.578 -22.172 -8.117 1 96.38 90 PHE A O 1
ATOM 730 N N . GLN A 1 91 ? -10.438 -20.766 -6.668 1 93.88 91 GLN A N 1
ATOM 731 C CA . GLN A 1 91 ? -9.859 -21.484 -5.535 1 93.88 91 GLN A CA 1
ATOM 732 C C . GLN A 1 91 ? -10.391 -22.906 -5.461 1 93.88 91 GLN A C 1
ATOM 734 O O . GLN A 1 91 ? -9.648 -23.844 -5.156 1 93.88 91 GLN A O 1
ATOM 739 N N . LYS A 1 92 ? -11.664 -23.016 -5.684 1 94.75 92 LYS A N 1
ATOM 740 C CA . LYS A 1 92 ? -12.258 -24.359 -5.703 1 94.75 92 LYS A CA 1
ATOM 741 C C . LYS A 1 92 ? -11.648 -25.203 -6.809 1 94.75 92 LYS A C 1
ATOM 743 O O . LYS A 1 92 ? -11.367 -26.391 -6.598 1 94.75 92 LYS A O 1
ATOM 748 N N . LYS A 1 93 ? -11.484 -24.641 -7.938 1 94.5 93 LYS A N 1
ATOM 749 C CA . LYS A 1 93 ? -10.883 -25.344 -9.062 1 94.5 93 LYS A CA 1
ATOM 750 C C . LYS A 1 93 ? -9.453 -25.766 -8.742 1 94.5 93 LYS A C 1
ATOM 752 O O . LYS A 1 93 ? -9.031 -26.875 -9.086 1 94.5 93 LYS A O 1
ATOM 757 N N . LEU A 1 94 ? -8.703 -24.906 -8.125 1 94.69 94 LEU A N 1
ATOM 758 C CA . LEU A 1 94 ? -7.336 -25.219 -7.727 1 94.69 94 LEU A CA 1
ATOM 759 C C . LEU A 1 94 ? -7.305 -26.344 -6.715 1 94.69 94 LEU A C 1
ATOM 761 O O . LEU A 1 94 ? -6.422 -27.203 -6.766 1 94.69 94 LEU A O 1
ATOM 765 N N . HIS A 1 95 ? -8.242 -26.281 -5.82 1 95.31 95 HIS A N 1
ATOM 766 C CA . HIS A 1 95 ? -8.391 -27.344 -4.844 1 95.31 95 HIS A CA 1
ATOM 767 C C . HIS A 1 95 ? -8.641 -28.688 -5.527 1 95.31 95 HIS A C 1
ATOM 769 O O . HIS A 1 95 ? -7.969 -29.672 -5.227 1 95.31 95 HIS A O 1
ATOM 775 N N . GLN A 1 96 ? -9.539 -28.688 -6.383 1 94.94 96 GLN A N 1
ATOM 776 C CA . GLN A 1 96 ? -9.852 -29.891 -7.148 1 94.94 96 GLN A CA 1
ATOM 777 C C . GLN A 1 96 ? -8.648 -30.375 -7.945 1 94.94 96 GLN A C 1
ATOM 779 O O . GLN A 1 96 ? -8.383 -31.562 -8.023 1 94.94 96 GLN A O 1
ATOM 784 N N . GLY A 1 97 ? -8.008 -29.453 -8.57 1 96.94 97 GLY A N 1
ATOM 785 C CA . GLY A 1 97 ? -6.812 -29.781 -9.32 1 96.94 97 GLY A CA 1
ATOM 786 C C . GLY A 1 97 ? -5.73 -30.422 -8.477 1 96.94 97 GLY A C 1
ATOM 787 O O . GLY A 1 97 ? -5.098 -31.406 -8.891 1 96.94 97 GLY A O 1
ATOM 788 N N . ALA A 1 98 ? -5.543 -29.906 -7.305 1 97.56 98 ALA A N 1
ATOM 789 C CA . ALA A 1 98 ? -4.547 -30.453 -6.387 1 97.56 98 ALA A CA 1
ATOM 790 C C . ALA A 1 98 ? -4.91 -31.875 -5.98 1 97.56 98 ALA A C 1
ATOM 792 O O . ALA A 1 98 ? -4.055 -32.75 -5.984 1 97.56 98 ALA A O 1
ATOM 793 N N . MET A 1 99 ? -6.141 -32.062 -5.684 1 97.12 99 MET A N 1
ATOM 794 C CA . MET A 1 99 ? -6.609 -33.406 -5.309 1 97.12 99 MET A CA 1
ATOM 795 C C . MET A 1 99 ? -6.406 -34.406 -6.449 1 97.12 99 MET A C 1
ATOM 797 O O . MET A 1 99 ? -6.004 -35.531 -6.219 1 97.12 99 MET A O 1
ATOM 801 N N . THR A 1 100 ? -6.73 -34 -7.59 1 97.88 100 THR A N 1
ATOM 802 C CA . THR A 1 100 ? -6.57 -34.844 -8.766 1 97.88 100 THR A CA 1
ATOM 803 C C . THR A 1 100 ? -5.098 -35.156 -9 1 97.88 100 THR A C 1
ATOM 805 O O . THR A 1 100 ? -4.746 -36.312 -9.281 1 97.88 100 THR A O 1
ATOM 808 N N . ALA A 1 101 ? -4.254 -34.125 -8.859 1 98.06 101 ALA A N 1
ATOM 809 C CA . ALA A 1 101 ? -2.816 -34.344 -9.031 1 98.06 101 ALA A CA 1
ATOM 810 C C . ALA A 1 101 ? -2.295 -35.375 -8.039 1 98.06 101 ALA A C 1
ATOM 812 O O . ALA A 1 101 ? -1.539 -36.281 -8.414 1 98.06 101 ALA A O 1
ATOM 813 N N . ILE A 1 102 ? -2.725 -35.281 -6.816 1 98.31 102 ILE A N 1
ATOM 814 C CA . ILE A 1 102 ? -2.303 -36.219 -5.766 1 98.31 102 ILE A CA 1
ATOM 815 C C . ILE A 1 102 ? -2.82 -37.594 -6.074 1 98.31 102 ILE A C 1
ATOM 817 O O . ILE A 1 102 ? -2.082 -38.594 -5.957 1 98.31 102 ILE A O 1
ATOM 821 N N . SER A 1 103 ? -4.086 -37.688 -6.457 1 97.69 103 SER A N 1
ATOM 822 C CA . SER A 1 103 ? -4.695 -39 -6.77 1 97.69 103 SER A CA 1
ATOM 823 C C . SER A 1 103 ? -3.957 -39.688 -7.91 1 97.69 103 SER A C 1
ATOM 825 O O . SER A 1 103 ? -3.674 -40.875 -7.836 1 97.69 103 SER A O 1
ATOM 827 N N . PHE A 1 104 ? -3.598 -38.938 -8.969 1 98.06 104 PHE A N 1
ATOM 828 C CA . PHE A 1 104 ? -2.875 -39.469 -10.109 1 98.06 104 PHE A CA 1
ATOM 829 C C . PHE A 1 104 ? -1.507 -40 -9.688 1 98.06 104 PHE A C 1
ATOM 831 O O . PHE A 1 104 ? -0.993 -40.938 -10.273 1 98.06 104 PHE A O 1
ATOM 838 N N . HIS A 1 105 ? -0.905 -39.406 -8.734 1 97.38 105 HIS A N 1
ATOM 839 C CA . HIS A 1 105 ? 0.409 -39.781 -8.227 1 97.38 105 HIS A CA 1
ATOM 840 C C . HIS A 1 105 ? 0.319 -41.031 -7.34 1 97.38 105 HIS A C 1
ATOM 842 O O . HIS A 1 105 ? 1.188 -41.906 -7.395 1 97.38 105 HIS A O 1
ATOM 848 N N . GLU A 1 106 ? -0.707 -41.156 -6.52 1 96.12 106 GLU A N 1
ATOM 849 C CA . GLU A 1 106 ? -0.804 -42.188 -5.469 1 96.12 106 GLU A CA 1
ATOM 850 C C . GLU A 1 106 ? -1.409 -43.469 -6.008 1 96.12 106 GLU A C 1
ATOM 852 O O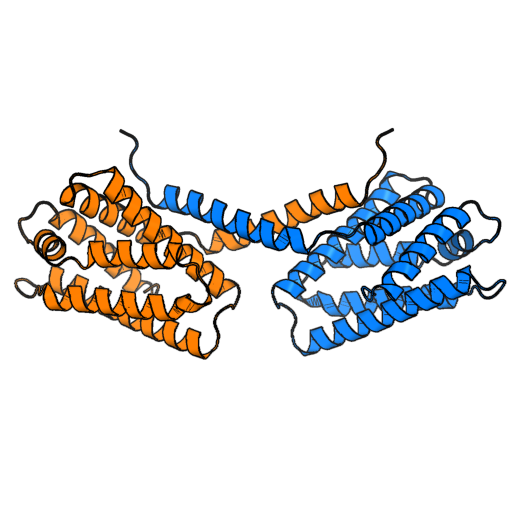 . GLU A 1 106 ? -1.161 -44.562 -5.465 1 96.12 106 GLU A O 1
ATOM 857 N N . VAL A 1 107 ? -2.289 -43.312 -6.988 1 94.19 107 VAL A N 1
ATOM 858 C CA . VAL A 1 107 ? -2.98 -44.469 -7.504 1 94.19 107 VAL A CA 1
ATOM 859 C C . VAL A 1 107 ? -2.404 -44.875 -8.867 1 94.19 107 VAL A C 1
ATOM 861 O O . VAL A 1 107 ? -2.516 -44.094 -9.828 1 94.19 107 VAL A O 1
ATOM 864 N N . ASP A 1 108 ? -1.889 -46.062 -9.023 1 89.69 108 ASP A N 1
ATOM 865 C CA . ASP A 1 108 ? -1.235 -46.531 -10.234 1 89.69 108 ASP A CA 1
ATOM 866 C C . ASP A 1 108 ? -2.225 -46.625 -11.398 1 89.69 108 ASP A C 1
ATOM 868 O O . ASP A 1 108 ? -3.381 -47 -11.211 1 89.69 108 ASP A O 1
ATOM 872 N N . PHE A 1 109 ? -1.755 -46.156 -12.594 1 90.75 109 PHE A N 1
ATOM 873 C CA . PHE A 1 109 ? -2.43 -46.344 -13.875 1 90.75 109 PHE A CA 1
ATOM 874 C C . PHE A 1 109 ? -3.678 -45.469 -13.961 1 90.75 109 PHE A C 1
ATOM 876 O O . PHE A 1 109 ? -4.625 -45.812 -14.672 1 90.75 109 PHE A O 1
ATOM 883 N N . THR A 1 110 ? -3.736 -44.438 -13.211 1 94.75 110 THR A N 1
ATOM 884 C CA . THR A 1 110 ? -4.922 -43.594 -13.25 1 94.75 110 THR A CA 1
ATOM 885 C C . THR A 1 110 ? -4.617 -42.25 -13.945 1 94.75 110 THR A C 1
ATOM 887 O O . THR A 1 110 ? -5.531 -41.531 -14.328 1 94.75 110 THR A O 1
ATOM 890 N N . PHE A 1 111 ? -3.35 -42.125 -14.117 1 96.94 111 PHE A N 1
ATOM 891 C CA . PHE A 1 111 ? -2.969 -40.812 -14.672 1 96.94 111 PHE A CA 1
ATOM 892 C C . PHE A 1 111 ? -3.592 -40.625 -16.047 1 96.94 111 PHE A C 1
ATOM 894 O O . PHE A 1 111 ? -3.516 -41.5 -16.906 1 96.94 111 PHE A O 1
ATOM 901 N N . ASP A 1 112 ? -4.188 -39.406 -16.234 1 97.88 112 ASP A N 1
ATOM 902 C CA . ASP A 1 112 ? -4.754 -38.969 -17.5 1 97.88 112 ASP A CA 1
ATOM 903 C C . ASP A 1 112 ? -4.289 -37.531 -17.828 1 97.88 112 ASP A C 1
ATOM 905 O O . ASP A 1 112 ? -4.707 -36.594 -17.188 1 97.88 112 ASP A O 1
ATOM 909 N N . LYS A 1 113 ? -3.443 -37.469 -18.797 1 97.06 113 LYS A N 1
ATOM 910 C CA . LYS A 1 113 ? -2.834 -36.188 -19.141 1 97.06 113 LYS A CA 1
ATOM 911 C C . LYS A 1 113 ? -3.881 -35.219 -19.656 1 97.06 113 LYS A C 1
ATOM 913 O O . LYS A 1 113 ? -3.764 -34 -19.438 1 97.06 113 LYS A O 1
ATOM 918 N N . ALA A 1 114 ? -4.895 -35.688 -20.344 1 97.94 114 ALA A N 1
ATOM 919 C CA . ALA A 1 114 ? -5.934 -34.812 -20.875 1 97.94 114 ALA A CA 1
ATOM 920 C C . ALA A 1 114 ? -6.723 -34.156 -19.75 1 97.94 114 ALA A C 1
ATOM 922 O O . ALA A 1 114 ? -7.035 -32.969 -19.812 1 97.94 114 ALA A O 1
ATOM 923 N N . VAL A 1 115 ? -7.008 -34.906 -18.75 1 97.81 115 VAL A N 1
ATOM 924 C CA . VAL A 1 115 ? -7.766 -34.406 -17.609 1 97.81 115 VAL A CA 1
ATOM 925 C C . VAL A 1 115 ? -6.953 -33.344 -16.875 1 97.81 115 VAL A C 1
ATOM 927 O O . VAL A 1 115 ? -7.457 -32.25 -16.594 1 97.81 115 VAL A O 1
ATOM 930 N N . MET A 1 116 ? -5.715 -33.656 -16.594 1 97.62 116 MET A N 1
ATOM 931 C CA . MET A 1 116 ? -4.863 -32.75 -15.859 1 97.62 116 MET A CA 1
ATOM 932 C C . MET A 1 116 ? -4.641 -31.453 -16.656 1 97.62 116 MET A C 1
ATOM 934 O O . MET A 1 116 ? -4.73 -30.359 -16.109 1 97.62 116 MET A O 1
ATOM 938 N N . SER A 1 117 ? -4.414 -31.609 -17.922 1 98.19 117 SER A N 1
ATOM 939 C CA . SER A 1 117 ? -4.219 -30.453 -18.781 1 98.19 117 SER A CA 1
ATOM 940 C C . SER A 1 117 ? -5.461 -29.578 -18.812 1 98.19 117 SER A C 1
ATOM 942 O O . SER A 1 117 ? -5.359 -28.344 -18.781 1 98.19 117 SER A O 1
ATOM 944 N N . GLU A 1 118 ? -6.566 -30.188 -18.891 1 98.19 118 GLU A N 1
ATOM 945 C CA . GLU A 1 118 ? -7.824 -29.453 -18.922 1 98.19 118 GLU A CA 1
ATOM 946 C C . GLU A 1 118 ? -8.031 -28.641 -17.641 1 98.19 118 GLU A C 1
ATOM 948 O O . GLU A 1 118 ? -8.445 -27.484 -17.688 1 98.19 118 GLU A O 1
ATOM 953 N N . ILE A 1 119 ? -7.809 -29.281 -16.531 1 97.62 119 ILE A N 1
ATOM 954 C CA . ILE A 1 119 ? -7.965 -28.625 -15.242 1 97.62 119 ILE A CA 1
ATOM 955 C C . ILE A 1 119 ? -7.074 -27.375 -15.188 1 97.62 119 ILE A C 1
ATOM 957 O O . ILE A 1 119 ? -7.523 -26.312 -14.789 1 97.62 119 ILE A O 1
ATOM 961 N N . LEU A 1 120 ? -5.844 -27.484 -15.648 1 97.81 120 LEU A N 1
ATOM 962 C CA . LEU A 1 120 ? -4.887 -26.391 -15.609 1 97.81 120 LEU A CA 1
ATOM 963 C C . LEU A 1 120 ? -5.273 -25.297 -16.609 1 97.81 120 LEU A C 1
ATOM 965 O O . LEU A 1 120 ? -5.172 -24.109 -16.312 1 97.81 120 LEU A O 1
ATOM 969 N N . ASN A 1 121 ? -5.73 -25.688 -17.781 1 98.19 121 ASN A N 1
ATOM 970 C CA . ASN A 1 121 ? -6.18 -24.719 -18.766 1 98.19 121 ASN A CA 1
ATOM 971 C C . ASN A 1 121 ? -7.402 -23.953 -18.297 1 98.19 121 ASN A C 1
ATOM 973 O O . ASN A 1 121 ? -7.5 -22.734 -18.5 1 98.19 121 ASN A O 1
ATOM 977 N N . ASP A 1 122 ? -8.328 -24.672 -17.656 1 97.69 122 ASP A N 1
ATOM 978 C CA . ASP A 1 122 ? -9.492 -24.016 -17.078 1 97.69 122 ASP A CA 1
ATOM 979 C C . ASP A 1 122 ? -9.078 -23 -16 1 97.69 122 ASP A C 1
ATOM 981 O O . ASP A 1 122 ? -9.641 -21.906 -15.922 1 97.69 122 ASP A O 1
ATOM 985 N N . SER A 1 123 ? -8.141 -23.375 -15.164 1 97 123 SER A N 1
ATOM 986 C CA . SER A 1 123 ? -7.637 -22.5 -14.117 1 97 123 SER A CA 1
ATOM 987 C C . SER A 1 123 ? -6.996 -21.25 -14.711 1 97 123 SER A C 1
ATOM 989 O O . SER A 1 123 ? -7.184 -20.141 -14.195 1 97 123 SER A O 1
ATOM 991 N N . ARG A 1 124 ? -6.27 -21.453 -15.773 1 97.81 124 ARG A N 1
ATOM 992 C CA . ARG A 1 124 ? -5.668 -20.344 -16.484 1 97.81 124 ARG A CA 1
ATOM 993 C C . ARG A 1 124 ? -6.73 -19.344 -16.938 1 97.81 124 ARG A C 1
ATOM 995 O O . ARG A 1 124 ? -6.617 -18.141 -16.656 1 97.81 124 ARG A O 1
ATOM 1002 N N . ASP A 1 125 ? -7.73 -19.859 -17.562 1 98.06 125 ASP A N 1
ATOM 1003 C CA . ASP A 1 125 ? -8.773 -19 -18.125 1 98.06 125 ASP A CA 1
ATOM 1004 C C . ASP A 1 125 ? -9.531 -18.266 -17.031 1 98.06 125 ASP A C 1
ATOM 1006 O O . ASP A 1 125 ? -9.891 -17.094 -17.188 1 98.06 125 ASP A O 1
ATOM 1010 N N . MET A 1 126 ? -9.797 -18.953 -15.945 1 97.5 126 MET A N 1
ATOM 1011 C CA . MET A 1 126 ? -10.477 -18.328 -14.82 1 97.5 126 MET A CA 1
ATOM 1012 C C . MET A 1 126 ? -9.641 -17.203 -14.227 1 97.5 126 MET A C 1
ATOM 1014 O O . MET A 1 126 ? -10.164 -16.141 -13.898 1 97.5 126 MET A O 1
ATOM 1018 N N . LEU A 1 127 ? -8.359 -17.469 -14.156 1 97.19 127 LEU A N 1
ATOM 1019 C CA . LEU A 1 127 ? -7.457 -16.469 -13.586 1 97.19 127 LEU A CA 1
ATOM 1020 C C . LEU A 1 127 ? -7.363 -15.25 -14.492 1 97.19 127 LEU A C 1
ATOM 1022 O O . LEU A 1 127 ? -7.352 -14.117 -14.016 1 97.19 127 LEU A O 1
ATOM 1026 N N . LEU A 1 128 ? -7.293 -15.477 -15.797 1 98 128 LEU A N 1
ATOM 1027 C CA . LEU A 1 128 ? -7.25 -14.383 -16.766 1 98 128 LEU A CA 1
ATOM 1028 C C . LEU A 1 128 ? -8.508 -13.531 -16.672 1 98 128 LEU A C 1
ATOM 1030 O O . LEU A 1 128 ? -8.438 -12.297 -16.75 1 98 128 LEU A O 1
ATOM 1034 N N . LYS A 1 129 ? -9.602 -14.133 -16.5 1 97.69 129 LYS A N 1
ATOM 1035 C CA . LYS A 1 129 ? -10.859 -13.398 -16.344 1 97.69 129 LYS A CA 1
ATOM 1036 C C . LYS A 1 129 ? -10.844 -12.562 -15.062 1 97.69 129 LYS A C 1
ATOM 1038 O O . LYS A 1 129 ? -11.281 -11.414 -15.07 1 97.69 129 LYS A O 1
ATOM 1043 N N . LEU A 1 130 ? -10.336 -13.109 -14.031 1 97 130 LEU A N 1
ATOM 1044 C CA . LEU A 1 130 ? -10.312 -12.469 -12.727 1 97 130 LEU A CA 1
ATOM 1045 C C . LEU A 1 130 ? -9.492 -11.18 -12.758 1 97 130 LEU A C 1
ATOM 1047 O O . LEU A 1 130 ? -9.883 -10.172 -12.172 1 97 130 LEU A O 1
ATOM 1051 N N . VAL A 1 131 ? -8.367 -11.211 -13.453 1 97.12 131 VAL A N 1
ATOM 1052 C CA . VAL A 1 131 ? -7.414 -10.109 -13.328 1 97.12 131 VAL A CA 1
ATOM 1053 C C . VAL A 1 131 ? -7.504 -9.211 -14.562 1 97.12 131 VAL A C 1
ATOM 1055 O O . VAL A 1 131 ? -6.68 -8.312 -14.742 1 97.12 131 VAL A O 1
ATOM 1058 N N . ASN A 1 132 ? -8.391 -9.477 -15.461 1 96.12 132 ASN A N 1
ATOM 1059 C CA . ASN A 1 132 ? -8.477 -8.875 -16.781 1 96.12 132 ASN A CA 1
ATOM 1060 C C . ASN A 1 132 ? -8.445 -7.352 -16.703 1 96.12 132 ASN A C 1
ATOM 1062 O O . ASN A 1 132 ? -7.746 -6.703 -17.5 1 96.12 132 ASN A O 1
ATOM 1066 N N . THR A 1 133 ? -9.148 -6.746 -15.695 1 94.31 133 THR A N 1
ATOM 1067 C CA . THR A 1 133 ? -9.266 -5.293 -15.633 1 94.31 133 THR A CA 1
ATOM 1068 C C . THR A 1 133 ? -8.266 -4.707 -14.641 1 94.31 133 THR A C 1
ATOM 1070 O O . THR A 1 133 ? -8.242 -3.496 -14.414 1 94.31 133 THR A O 1
ATOM 1073 N N . HIS A 1 134 ? -7.531 -5.574 -14.055 1 93.38 134 HIS A N 1
ATOM 1074 C CA . HIS A 1 134 ? -6.699 -5.102 -12.953 1 93.38 134 HIS A CA 1
ATOM 1075 C C . HIS A 1 134 ? -5.223 -5.133 -13.32 1 93.38 134 HIS A C 1
ATOM 1077 O O . HIS A 1 134 ? -4.426 -4.359 -12.789 1 93.38 134 HIS A O 1
ATOM 1083 N N . LEU A 1 135 ? -4.848 -6.082 -14.203 1 94.25 135 LEU A N 1
ATOM 1084 C CA . LEU A 1 135 ? -3.432 -6.254 -14.508 1 94.25 135 LEU A CA 1
ATOM 1085 C C . LEU A 1 135 ? -3.141 -5.922 -15.961 1 94.25 135 LEU A C 1
ATOM 1087 O O . LEU A 1 135 ? -4.059 -5.852 -16.781 1 94.25 135 LEU A O 1
ATOM 1091 N N . THR A 1 136 ? -1.897 -5.637 -16.25 1 94 136 THR A N 1
ATOM 1092 C CA . THR A 1 136 ? -1.446 -5.258 -17.594 1 94 136 THR A CA 1
ATOM 1093 C C . THR A 1 136 ? -1.416 -6.469 -18.516 1 94 136 THR A C 1
ATOM 1095 O O . THR A 1 136 ? -1.419 -7.613 -18.047 1 94 136 THR A O 1
ATOM 1098 N N . PRO A 1 137 ? -1.285 -6.305 -19.859 1 96.62 137 PRO A N 1
ATOM 1099 C CA . PRO A 1 137 ? -1.121 -7.41 -20.812 1 96.62 137 PRO A CA 1
ATOM 1100 C C . PRO A 1 137 ? 0.134 -8.234 -20.531 1 96.62 137 PRO A C 1
ATOM 1102 O O . PRO A 1 137 ? 0.142 -9.445 -20.766 1 96.62 137 PRO A O 1
ATOM 1105 N N . LYS A 1 138 ? 1.149 -7.551 -20.109 1 96.88 138 LYS A N 1
ATOM 1106 C CA . LYS A 1 138 ? 2.371 -8.273 -19.766 1 96.88 138 LYS A CA 1
ATOM 1107 C C . LYS A 1 138 ? 2.107 -9.312 -18.688 1 96.88 138 LYS A C 1
ATOM 1109 O O . LYS A 1 138 ? 2.584 -10.453 -18.781 1 96.88 138 LYS A O 1
ATOM 1114 N N . SER A 1 139 ? 1.303 -8.992 -17.672 1 97.25 139 SER A N 1
ATOM 1115 C CA . SER A 1 139 ? 0.936 -9.906 -16.594 1 97.25 139 SER A CA 1
ATOM 1116 C C . SER A 1 139 ? 0.052 -11.039 -17.109 1 97.25 139 SER A C 1
ATOM 1118 O O . SER A 1 139 ? 0.172 -12.18 -16.656 1 97.25 139 SER A O 1
ATOM 1120 N N . HIS A 1 140 ? -0.815 -10.703 -18 1 98.5 140 HIS A N 1
ATOM 1121 C CA . HIS A 1 140 ? -1.606 -11.75 -18.641 1 98.5 140 HIS A CA 1
ATOM 1122 C C . HIS A 1 140 ? -0.713 -12.75 -19.375 1 98.5 140 HIS A C 1
ATOM 1124 O O . HIS A 1 140 ? -0.962 -13.953 -19.328 1 98.5 140 HIS A O 1
ATOM 1130 N N . GLY A 1 141 ? 0.291 -12.219 -20.062 1 98.69 141 GLY A N 1
ATOM 1131 C CA . GLY A 1 141 ? 1.265 -13.078 -20.734 1 98.69 141 GLY A CA 1
ATOM 1132 C C . GLY A 1 141 ? 1.98 -14.016 -19.781 1 98.69 141 GLY A C 1
ATOM 1133 O O . GLY A 1 141 ? 2.24 -15.172 -20.125 1 98.69 141 GLY A O 1
ATOM 1134 N N . ARG A 1 142 ? 2.262 -13.508 -18.609 1 98.56 142 ARG A N 1
ATOM 1135 C CA . ARG A 1 142 ? 2.914 -14.344 -17.594 1 98.56 142 ARG A CA 1
ATOM 1136 C C . ARG A 1 142 ? 2.018 -15.508 -17.188 1 98.56 142 ARG A C 1
ATOM 1138 O O . ARG A 1 142 ? 2.494 -16.625 -17 1 98.56 142 ARG A O 1
ATOM 1145 N N . ILE A 1 143 ? 0.736 -15.219 -16.984 1 98.62 143 ILE A N 1
ATOM 1146 C CA . ILE A 1 143 ? -0.226 -16.25 -16.641 1 98.62 143 ILE A CA 1
ATOM 1147 C C . ILE A 1 143 ? -0.247 -17.328 -17.734 1 98.62 143 ILE A C 1
ATOM 1149 O O . ILE A 1 143 ? -0.156 -18.516 -17.438 1 98.62 143 ILE A O 1
ATOM 1153 N N . ASN A 1 144 ? -0.314 -16.891 -18.953 1 98.75 144 ASN A N 1
ATOM 1154 C CA . ASN A 1 144 ? -0.286 -17.828 -20.078 1 98.75 144 ASN A CA 1
ATOM 1155 C C . ASN A 1 144 ? 1.001 -18.641 -20.094 1 98.75 144 ASN A C 1
ATOM 1157 O O . ASN A 1 144 ? 0.964 -19.859 -20.281 1 98.75 144 ASN A O 1
ATOM 1161 N N . HIS A 1 145 ? 2.076 -18 -19.906 1 98.81 145 HIS A N 1
ATOM 1162 C CA . HIS A 1 145 ? 3.375 -18.656 -19.922 1 98.81 145 HIS A CA 1
ATOM 1163 C C . HIS A 1 145 ? 3.432 -19.781 -18.906 1 98.81 145 HIS A C 1
ATOM 1165 O O . HIS A 1 145 ? 3.832 -20.906 -19.219 1 98.81 145 HIS A O 1
ATOM 1171 N N . VAL A 1 146 ? 2.992 -19.5 -17.688 1 98.75 146 VAL A N 1
ATOM 1172 C CA . VAL A 1 146 ? 3.061 -20.438 -16.578 1 98.75 146 VAL A CA 1
ATOM 1173 C C . VAL A 1 146 ? 2.137 -21.625 -16.859 1 98.75 146 VAL A C 1
ATOM 1175 O O . VAL A 1 146 ? 2.58 -22.781 -16.875 1 98.75 146 VAL A O 1
ATOM 1178 N N . PHE A 1 147 ? 0.897 -21.359 -17.141 1 98.62 147 PHE A N 1
ATOM 1179 C CA . PHE A 1 147 ? -0.084 -22.438 -17.266 1 98.62 147 PHE A CA 1
ATOM 1180 C C . PHE A 1 147 ? 0.15 -23.234 -18.547 1 98.62 147 PHE A C 1
ATOM 1182 O O . PHE A 1 147 ? -0.037 -24.453 -18.562 1 98.62 147 PHE A O 1
ATOM 1189 N N . ASN A 1 148 ? 0.58 -22.531 -19.625 1 98.5 148 ASN A N 1
ATOM 1190 C CA . ASN A 1 148 ? 0.897 -23.281 -20.844 1 98.5 148 ASN A CA 1
ATOM 1191 C C . ASN A 1 148 ? 2.062 -24.234 -20.625 1 98.5 148 ASN A C 1
ATOM 1193 O O . ASN A 1 148 ? 2.076 -25.344 -21.172 1 98.5 148 ASN A O 1
ATOM 1197 N N . HIS A 1 149 ? 2.982 -23.859 -19.859 1 98.75 149 HIS A N 1
ATOM 1198 C CA . HIS A 1 149 ? 4.141 -24.688 -19.578 1 98.75 149 HIS A CA 1
ATOM 1199 C C . HIS A 1 149 ? 3.738 -25.938 -18.781 1 98.75 149 HIS A C 1
ATOM 1201 O O . HIS A 1 149 ? 4.035 -27.062 -19.188 1 98.75 149 HIS A O 1
ATOM 1207 N N . TYR A 1 150 ? 2.98 -25.781 -17.688 1 98.5 150 TYR A N 1
ATOM 1208 C CA . TYR A 1 150 ? 2.721 -26.891 -16.781 1 98.5 150 TYR A CA 1
ATOM 1209 C C . TYR A 1 150 ? 1.533 -27.719 -17.25 1 98.5 150 TYR A C 1
ATOM 1211 O O . TYR A 1 150 ? 1.34 -28.859 -16.797 1 98.5 150 TYR A O 1
ATOM 1219 N N . ALA A 1 151 ? 0.736 -27.125 -18.125 1 98.44 151 ALA A N 1
ATOM 1220 C CA . ALA A 1 151 ? -0.397 -27.875 -18.672 1 98.44 151 ALA A CA 1
ATOM 1221 C C . ALA A 1 151 ? 0.004 -28.656 -19.922 1 98.44 151 ALA A C 1
ATOM 1223 O O . ALA A 1 151 ? -0.808 -29.391 -20.484 1 98.44 151 ALA A O 1
ATOM 1224 N N . ASP A 1 152 ? 1.211 -28.516 -20.344 1 98.44 152 ASP A N 1
ATOM 1225 C CA . ASP A 1 152 ? 1.698 -29.234 -21.516 1 98.44 152 ASP A CA 1
ATOM 1226 C C . ASP A 1 152 ? 1.574 -30.75 -21.312 1 98.44 152 ASP A C 1
ATOM 1228 O O . ASP A 1 152 ? 2.172 -31.312 -20.391 1 98.44 152 ASP A O 1
ATOM 1232 N N . PRO A 1 153 ? 0.8 -31.438 -22.234 1 98.06 153 PRO A N 1
ATOM 1233 C CA . PRO A 1 153 ? 0.581 -32.875 -22.062 1 98.06 153 PRO A CA 1
ATOM 1234 C C . PRO A 1 153 ? 1.882 -33.688 -22.078 1 98.06 153 PRO A C 1
ATOM 1236 O O . PRO A 1 153 ? 1.982 -34.719 -21.391 1 98.06 153 PRO A O 1
ATOM 1239 N N . GLU A 1 154 ? 2.848 -33.25 -22.844 1 98.06 154 GLU A N 1
ATOM 1240 C CA . GLU A 1 154 ? 4.121 -33.969 -22.875 1 98.06 154 GLU A CA 1
ATOM 1241 C C . GLU A 1 154 ? 4.863 -33.844 -21.547 1 98.06 154 GLU A C 1
ATOM 1243 O O . GLU A 1 154 ? 5.43 -34.812 -21.062 1 98.06 154 GLU A O 1
ATOM 1248 N N . LEU A 1 155 ? 4.879 -32.688 -21 1 98.5 155 LEU A N 1
ATOM 1249 C CA . LEU A 1 155 ? 5.484 -32.5 -19.672 1 98.5 155 LEU A CA 1
ATOM 1250 C C . LEU A 1 155 ? 4.758 -33.344 -18.625 1 98.5 155 LEU A C 1
ATOM 1252 O O . LEU A 1 155 ? 5.398 -34.031 -17.828 1 98.5 155 LEU A O 1
ATOM 1256 N N . LEU A 1 156 ? 3.449 -33.281 -18.672 1 98.56 156 LEU A N 1
ATOM 1257 C CA . LEU A 1 156 ? 2.654 -34.031 -17.703 1 98.56 156 LEU A CA 1
ATOM 1258 C C . LEU A 1 156 ? 2.918 -35.531 -17.812 1 98.56 156 LEU A C 1
ATOM 1260 O O . LEU A 1 156 ? 3.049 -36.219 -16.797 1 98.56 156 LEU A O 1
ATOM 1264 N N . THR A 1 157 ? 3.006 -35.969 -19.047 1 98.25 157 THR A N 1
ATOM 1265 C CA . THR A 1 157 ? 3.271 -37.375 -19.281 1 98.25 157 THR A CA 1
ATOM 1266 C C . THR A 1 157 ? 4.621 -37.781 -18.688 1 98.25 157 THR A C 1
ATOM 1268 O O . THR A 1 157 ? 4.734 -38.812 -18.031 1 98.25 157 THR A O 1
ATOM 1271 N N . GLN A 1 158 ? 5.617 -36.969 -18.875 1 98.19 158 GLN A N 1
ATOM 1272 C CA . GLN A 1 158 ? 6.938 -37.25 -18.328 1 98.19 158 GLN A CA 1
ATOM 1273 C C . GLN A 1 158 ? 6.93 -37.156 -16.797 1 98.19 158 GLN A C 1
ATOM 1275 O O . GLN A 1 158 ? 7.57 -37.969 -16.125 1 98.19 158 GLN A O 1
ATOM 1280 N N . LEU A 1 159 ? 6.219 -36.219 -16.297 1 98.38 159 LEU A N 1
ATOM 1281 C CA . LEU A 1 159 ? 6.16 -35.969 -14.859 1 98.38 159 LEU A CA 1
ATOM 1282 C C . LEU A 1 159 ? 5.52 -37.156 -14.133 1 98.38 159 LEU A C 1
ATOM 1284 O O . LEU A 1 159 ? 5.973 -37.531 -13.047 1 98.38 159 LEU A O 1
ATOM 1288 N N . TYR A 1 160 ? 4.562 -37.75 -14.711 1 98.06 160 TYR A N 1
ATOM 1289 C CA . TYR A 1 160 ? 3.805 -38.812 -14.023 1 98.06 160 TYR A CA 1
ATOM 1290 C C . TYR A 1 160 ? 4.289 -40.188 -14.438 1 98.06 160 TYR A C 1
ATOM 1292 O O . TYR A 1 160 ? 3.672 -41.188 -14.094 1 98.06 160 TYR A O 1
ATOM 1300 N N . ASN A 1 161 ? 5.367 -40.188 -15.242 1 96.56 161 ASN A N 1
ATOM 1301 C CA . ASN A 1 161 ? 6 -41.469 -15.523 1 96.56 161 ASN A CA 1
ATOM 1302 C C . ASN A 1 161 ? 6.551 -42.125 -14.25 1 96.56 161 ASN A C 1
ATOM 1304 O O . ASN A 1 161 ? 7.457 -41.594 -13.617 1 96.56 161 ASN A O 1
ATOM 1308 N N . PRO A 1 162 ? 6.004 -43.219 -13.812 1 94.38 162 PRO A N 1
ATOM 1309 C CA . PRO A 1 162 ? 6.367 -43.844 -12.531 1 94.38 162 PRO A CA 1
ATOM 1310 C C . PRO A 1 162 ? 7.848 -44.219 -12.445 1 94.38 162 PRO A C 1
ATOM 1312 O O . PRO A 1 162 ? 8.406 -44.281 -11.352 1 94.38 162 PRO A O 1
ATOM 1315 N N . SER A 1 163 ? 8.484 -44.438 -13.531 1 94 163 SER A N 1
ATOM 1316 C CA . SER A 1 163 ? 9.891 -44.812 -13.547 1 94 163 SER A CA 1
ATOM 1317 C C . SER A 1 163 ? 10.758 -43.688 -14.117 1 94 163 SER A C 1
ATOM 1319 O O . SER A 1 163 ? 11.93 -43.906 -14.43 1 94 163 SER A O 1
ATOM 1321 N N . GLY A 1 164 ? 10.188 -42.531 -14.32 1 95.19 164 GLY A N 1
ATOM 1322 C CA . GLY A 1 164 ? 10.891 -41.438 -14.953 1 95.19 164 GLY A CA 1
ATOM 1323 C C . GLY A 1 164 ? 11.719 -40.625 -13.977 1 95.19 164 GLY A C 1
ATOM 1324 O O . GLY A 1 164 ? 11.539 -40.719 -12.766 1 95.19 164 GLY A O 1
ATOM 1325 N N . PRO A 1 165 ? 12.609 -39.844 -14.5 1 97.06 165 PRO A N 1
ATOM 1326 C CA . PRO A 1 165 ? 13.516 -39.031 -13.672 1 97.06 165 PRO A CA 1
ATOM 1327 C C . PRO A 1 165 ? 12.797 -37.906 -12.914 1 97.06 165 PRO A C 1
ATOM 1329 O O . PRO A 1 165 ? 13.336 -37.406 -11.93 1 97.06 165 PRO A O 1
ATOM 1332 N N . LEU A 1 166 ? 11.602 -37.562 -13.32 1 98.06 166 LEU A N 1
ATOM 1333 C CA . LEU A 1 166 ? 10.914 -36.438 -12.703 1 98.06 166 LEU A CA 1
ATOM 1334 C C . LEU A 1 166 ? 10.047 -36.906 -11.539 1 98.06 166 LEU A C 1
ATOM 1336 O O . LEU A 1 166 ? 9.531 -36.094 -10.766 1 98.06 166 LEU A O 1
ATOM 1340 N N . LYS A 1 167 ? 9.961 -38.188 -11.367 1 97.25 167 LYS A N 1
ATOM 1341 C CA . LYS A 1 167 ? 9.047 -38.781 -10.391 1 97.25 167 LYS A CA 1
ATOM 1342 C C . LYS A 1 167 ? 9.383 -38.312 -8.977 1 97.25 167 LYS A C 1
ATOM 1344 O O . LYS A 1 167 ? 8.484 -38 -8.203 1 97.25 167 LYS A O 1
ATOM 1349 N N . PRO A 1 168 ? 10.633 -38.219 -8.594 1 98 168 PRO A N 1
ATOM 1350 C CA . PRO A 1 168 ? 10.953 -37.75 -7.246 1 98 168 PRO A CA 1
ATOM 1351 C C . PRO A 1 168 ? 10.469 -36.312 -6.996 1 98 168 PRO A C 1
ATOM 1353 O O . PRO A 1 168 ? 10.039 -35.969 -5.887 1 98 168 PRO A O 1
ATOM 1356 N N . HIS A 1 169 ? 10.562 -35.531 -7.98 1 98.38 169 HIS A N 1
ATOM 1357 C CA . HIS A 1 169 ? 10.07 -34.156 -7.84 1 98.38 169 HIS A CA 1
ATOM 1358 C C . HIS A 1 169 ? 8.555 -34.125 -7.672 1 98.38 169 HIS A C 1
ATOM 1360 O O . HIS A 1 169 ? 8.023 -33.375 -6.844 1 98.38 169 HIS A O 1
ATOM 1366 N N . LEU A 1 170 ? 7.855 -34.938 -8.461 1 98.5 170 LEU A N 1
ATOM 1367 C CA . LEU A 1 170 ? 6.406 -35.031 -8.344 1 98.5 170 LEU A CA 1
ATOM 1368 C C . LEU A 1 170 ? 6.004 -35.469 -6.938 1 98.5 170 LEU A C 1
ATOM 1370 O O . LEU A 1 170 ? 5.043 -34.938 -6.371 1 98.5 170 LEU A O 1
ATOM 1374 N N . THR A 1 171 ? 6.758 -36.406 -6.395 1 98.5 171 THR A N 1
ATOM 1375 C CA . THR A 1 171 ? 6.473 -36.906 -5.055 1 98.5 171 THR A CA 1
ATOM 1376 C C . THR A 1 171 ? 6.555 -35.75 -4.031 1 98.5 171 THR A C 1
ATOM 1378 O O . THR A 1 171 ? 5.668 -35.625 -3.189 1 98.5 171 THR A O 1
ATOM 1381 N N . LYS A 1 172 ? 7.539 -35 -4.172 1 98.38 172 LYS A N 1
ATOM 1382 C CA . LYS A 1 172 ? 7.707 -33.875 -3.248 1 98.38 172 LYS A CA 1
ATOM 1383 C C . LYS A 1 172 ? 6.613 -32.812 -3.445 1 98.38 172 LYS A C 1
ATOM 1385 O O . LYS A 1 172 ? 6.121 -32.25 -2.477 1 98.38 172 LYS A O 1
ATOM 1390 N N . ILE A 1 173 ? 6.223 -32.562 -4.656 1 98.5 173 ILE A N 1
ATOM 1391 C CA . ILE A 1 173 ? 5.152 -31.609 -4.961 1 98.5 173 ILE A CA 1
ATOM 1392 C C . ILE A 1 173 ? 3.846 -32.094 -4.344 1 98.5 173 ILE A C 1
ATOM 1394 O O . ILE A 1 173 ? 3.154 -31.344 -3.658 1 98.5 173 ILE A O 1
ATOM 1398 N N . CYS A 1 174 ? 3.545 -33.375 -4.551 1 98.44 174 CYS A N 1
ATOM 1399 C CA . CYS A 1 174 ? 2.295 -33.938 -4.055 1 98.44 174 CYS A CA 1
ATOM 1400 C C . CYS A 1 174 ? 2.281 -33.969 -2.531 1 98.44 174 CYS A C 1
ATOM 1402 O O . CYS A 1 174 ? 1.239 -33.75 -1.911 1 98.44 174 CYS A O 1
ATOM 1404 N N . ASN A 1 175 ? 3.477 -34.312 -1.951 1 98.12 175 ASN A N 1
ATOM 1405 C CA . ASN A 1 175 ? 3.561 -34.219 -0.497 1 98.12 175 ASN A CA 1
ATOM 1406 C C . ASN A 1 175 ? 3.266 -32.812 0.012 1 98.12 175 ASN A C 1
ATOM 1408 O O . ASN A 1 175 ? 2.566 -32.656 1.012 1 98.12 175 ASN A O 1
ATOM 1412 N N . GLY A 1 176 ? 3.811 -31.891 -0.66 1 97.5 176 GLY A N 1
ATOM 1413 C CA . GLY A 1 176 ? 3.535 -30.516 -0.298 1 97.5 176 GLY A CA 1
ATOM 1414 C C . GLY A 1 176 ? 2.08 -30.125 -0.485 1 97.5 176 GLY A C 1
ATOM 1415 O O . GLY A 1 176 ? 1.497 -29.453 0.366 1 97.5 176 GLY A O 1
ATOM 1416 N N . LEU A 1 177 ? 1.467 -30.516 -1.58 1 97.69 177 LEU A N 1
ATOM 1417 C CA . LEU A 1 177 ? 0.055 -30.234 -1.833 1 97.69 177 LEU A CA 1
ATOM 1418 C C . LEU A 1 177 ? -0.818 -30.859 -0.743 1 97.69 177 LEU A C 1
ATOM 1420 O O . LEU A 1 177 ? -1.775 -30.234 -0.282 1 97.69 177 LEU A O 1
ATOM 1424 N N . ASN A 1 178 ? -0.375 -32.062 -0.343 1 96.94 178 ASN A N 1
ATOM 1425 C CA . ASN A 1 178 ? -1.099 -32.719 0.741 1 96.94 178 ASN A CA 1
ATOM 1426 C C . ASN A 1 178 ? -1.029 -31.922 2.033 1 96.94 178 ASN A C 1
ATOM 1428 O O . ASN A 1 178 ? -2.025 -31.797 2.746 1 96.94 178 ASN A O 1
ATOM 1432 N N . LYS A 1 179 ? 0.056 -31.469 2.316 1 96.5 179 LYS A N 1
ATOM 1433 C CA . LYS A 1 179 ? 0.237 -30.672 3.527 1 96.5 179 LYS A CA 1
ATOM 1434 C C . LYS A 1 179 ? -0.599 -29.391 3.475 1 96.5 179 LYS A C 1
ATOM 1436 O O . LYS A 1 179 ? -1.226 -29.016 4.469 1 96.5 179 LYS A O 1
ATOM 1441 N N . LEU A 1 180 ? -0.677 -28.797 2.307 1 95.31 180 LEU A N 1
ATOM 1442 C CA . LEU A 1 180 ? -1.446 -27.562 2.139 1 95.31 180 LEU A CA 1
ATOM 1443 C C . LEU A 1 180 ? -2.941 -27.828 2.279 1 95.31 180 LEU A C 1
ATOM 1445 O O . LEU A 1 180 ? -3.68 -27 2.812 1 95.31 180 LEU A O 1
ATOM 1449 N N . LEU A 1 181 ? -3.344 -28.938 1.806 1 94.81 181 LEU A N 1
ATOM 1450 C CA . LEU A 1 181 ? -4.742 -29.328 1.941 1 94.81 181 LEU A CA 1
ATOM 1451 C C . LEU A 1 181 ? -5.094 -29.594 3.402 1 94.81 181 LEU A C 1
ATOM 1453 O O . LEU A 1 181 ? -6.125 -29.125 3.891 1 94.81 181 LEU A O 1
ATOM 1457 N N . GLU A 1 182 ? -4.211 -30.266 4.051 1 93.88 182 GLU A N 1
ATOM 1458 C CA . GLU A 1 182 ? -4.438 -30.625 5.445 1 93.88 182 GLU A CA 1
ATOM 1459 C C . GLU A 1 182 ? -4.473 -29.391 6.34 1 93.88 182 GLU A C 1
ATOM 1461 O O . GLU A 1 182 ? -5.262 -29.328 7.285 1 93.88 182 GLU A O 1
ATOM 1466 N N . ASP A 1 183 ? -3.65 -28.422 6.051 1 91.12 183 ASP A N 1
ATOM 1467 C CA . ASP A 1 183 ? -3.562 -27.234 6.895 1 91.12 183 ASP A CA 1
ATOM 1468 C C . ASP A 1 183 ? -4.645 -26.219 6.535 1 91.12 183 ASP A C 1
ATOM 1470 O O . ASP A 1 183 ? -4.762 -25.172 7.176 1 91.12 183 ASP A O 1
ATOM 1474 N N . GLY A 1 184 ? -5.383 -26.453 5.484 1 88 184 GLY A N 1
ATOM 1475 C CA . GLY A 1 184 ? -6.496 -25.594 5.105 1 88 184 GLY A CA 1
ATOM 1476 C C . GLY A 1 184 ? -6.074 -24.406 4.25 1 88 184 GLY A C 1
ATOM 1477 O O . GLY A 1 184 ? -6.844 -23.469 4.059 1 88 184 GLY A O 1
ATOM 1478 N N . THR A 1 185 ? -4.766 -24.391 3.883 1 85 185 THR A N 1
ATOM 1479 C CA . THR A 1 185 ? -4.27 -23.328 3.012 1 85 185 THR A CA 1
ATOM 1480 C C . THR A 1 185 ? -4.875 -23.453 1.616 1 85 185 THR A C 1
ATOM 1482 O O . THR A 1 185 ? -5.156 -22.438 0.965 1 85 185 THR A O 1
ATOM 1485 N N . LEU A 1 186 ? -4.926 -24.594 1.148 1 85.88 186 LEU A N 1
ATOM 1486 C CA . LEU A 1 186 ? -5.574 -24.906 -0.123 1 85.88 186 LEU A CA 1
ATOM 1487 C C . LEU A 1 186 ? -6.934 -25.547 0.102 1 85.88 186 LEU A C 1
ATOM 1489 O O . LEU A 1 186 ? -7.113 -26.328 1.045 1 85.88 186 LEU A O 1
ATOM 1493 N N . MET B 1 1 ? 27.469 -24.031 -8.031 1 45.25 1 MET B N 1
ATOM 1494 C CA . MET B 1 1 ? 26.469 -23.359 -8.852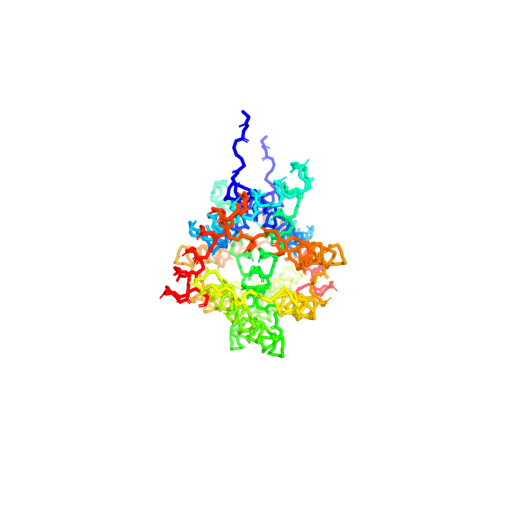 1 45.25 1 MET B CA 1
ATOM 1495 C C . MET B 1 1 ? 25.312 -22.859 -7.996 1 45.25 1 MET B C 1
ATOM 1497 O O . MET B 1 1 ? 24.891 -23.516 -7.047 1 45.25 1 MET B O 1
ATOM 1501 N N . GLU B 1 2 ? 24.984 -21.578 -7.809 1 56.97 2 GLU B N 1
ATOM 1502 C CA . GLU B 1 2 ? 24.094 -21 -6.809 1 56.97 2 GLU B CA 1
ATOM 1503 C C . GLU B 1 2 ? 22.719 -21.672 -6.836 1 56.97 2 GLU B C 1
ATOM 1505 O O . GLU B 1 2 ? 22.188 -21.953 -7.906 1 56.97 2 GLU B O 1
ATOM 1510 N N . THR B 1 3 ? 22.359 -22.312 -5.793 1 80.62 3 THR B N 1
ATOM 1511 C CA . THR B 1 3 ? 21.141 -23.094 -5.625 1 80.62 3 THR B CA 1
ATOM 1512 C C . THR B 1 3 ? 19.906 -22.219 -5.715 1 8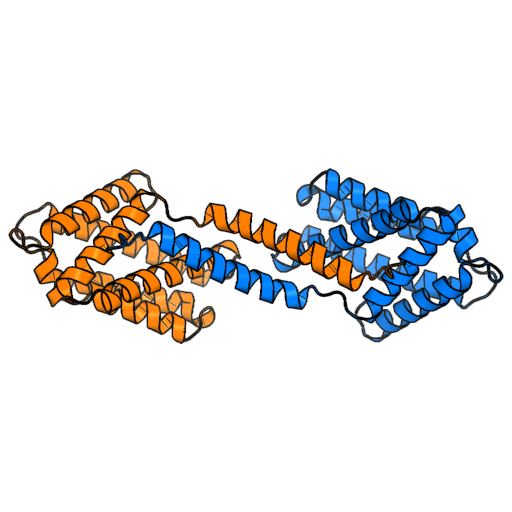0.62 3 THR B C 1
ATOM 1514 O O . THR B 1 3 ? 19.828 -21.172 -5.055 1 80.62 3 THR B O 1
ATOM 1517 N N . PHE B 1 4 ? 19.109 -22.422 -6.758 1 89.69 4 PHE B N 1
ATOM 1518 C CA . PHE B 1 4 ? 17.859 -21.703 -6.949 1 89.69 4 PHE B CA 1
ATOM 1519 C C . PHE B 1 4 ? 16.953 -21.859 -5.73 1 89.69 4 PHE B C 1
ATOM 1521 O O . PHE B 1 4 ? 16.812 -22.953 -5.191 1 89.69 4 PHE B O 1
ATOM 1528 N N . SER B 1 5 ? 16.562 -20.688 -5.199 1 92.06 5 SER B N 1
ATOM 1529 C CA . SER B 1 5 ? 15.602 -20.656 -4.102 1 92.06 5 SER B CA 1
ATOM 1530 C C . SER B 1 5 ? 14.383 -19.812 -4.461 1 92.06 5 SER B C 1
ATOM 1532 O O . SER B 1 5 ? 14.492 -18.594 -4.664 1 92.06 5 SER B O 1
ATOM 1534 N N . SER B 1 6 ? 13.234 -20.438 -4.48 1 91.38 6 SER B N 1
ATOM 1535 C CA . SER B 1 6 ? 11.992 -19.734 -4.809 1 91.38 6 SER B CA 1
ATOM 1536 C C . SER B 1 6 ? 11.641 -18.703 -3.742 1 91.38 6 SER B C 1
ATOM 1538 O O . SER B 1 6 ? 11.062 -17.672 -4.051 1 91.38 6 SER B O 1
ATOM 1540 N N . LYS B 1 7 ? 11.992 -18.953 -2.465 1 89.94 7 LYS B N 1
ATOM 1541 C CA . LYS B 1 7 ? 11.703 -18.016 -1.386 1 89.94 7 LYS B CA 1
ATOM 1542 C C . LYS B 1 7 ? 12.523 -16.734 -1.544 1 89.94 7 LYS B C 1
ATOM 1544 O O . LYS B 1 7 ? 12.008 -15.633 -1.342 1 89.94 7 LYS B O 1
ATOM 1549 N N . ASP B 1 8 ? 13.727 -17.016 -1.902 1 89.31 8 ASP B N 1
ATOM 1550 C CA . ASP B 1 8 ? 14.57 -15.852 -2.15 1 89.31 8 ASP B CA 1
ATOM 1551 C C . ASP B 1 8 ? 14.039 -15.031 -3.326 1 89.31 8 ASP B C 1
ATOM 1553 O O . ASP B 1 8 ? 14.039 -13.797 -3.279 1 89.31 8 ASP B O 1
ATOM 1557 N N . MET B 1 9 ? 13.688 -15.672 -4.336 1 90.25 9 MET B N 1
ATOM 1558 C CA . MET B 1 9 ? 13.117 -15 -5.5 1 90.25 9 MET B CA 1
ATOM 1559 C C . MET B 1 9 ? 11.828 -14.281 -5.137 1 90.25 9 MET B C 1
ATOM 1561 O O . MET B 1 9 ? 11.609 -13.141 -5.559 1 90.25 9 MET B O 1
ATOM 1565 N N . ALA B 1 10 ? 10.984 -14.93 -4.41 1 90.06 10 ALA B N 1
ATOM 1566 C CA . ALA B 1 10 ? 9.719 -14.336 -3.994 1 90.06 10 ALA B CA 1
ATOM 1567 C C . ALA B 1 10 ? 9.953 -13.062 -3.189 1 90.06 10 ALA B C 1
ATOM 1569 O O . ALA B 1 10 ? 9.242 -12.07 -3.367 1 90.06 10 ALA B O 1
ATOM 1570 N N . LEU B 1 11 ? 10.953 -13.055 -2.273 1 85.06 11 LEU B N 1
ATOM 1571 C CA . LEU B 1 11 ? 11.281 -11.891 -1.46 1 85.06 11 LEU B CA 1
ATOM 1572 C C . LEU B 1 11 ? 11.711 -10.719 -2.336 1 85.06 11 LEU B C 1
ATOM 1574 O O . LEU B 1 11 ? 11.312 -9.578 -2.096 1 85.06 11 LEU B O 1
ATOM 1578 N N . LYS B 1 12 ? 12.477 -11.039 -3.352 1 87.44 12 LYS B N 1
ATOM 1579 C CA . LYS B 1 12 ? 12.961 -10 -4.258 1 87.44 12 LYS B CA 1
ATOM 1580 C C . LYS B 1 12 ? 11.82 -9.398 -5.07 1 87.44 12 LYS B C 1
ATOM 1582 O O . LYS B 1 12 ? 11.719 -8.18 -5.211 1 87.44 12 LYS B O 1
ATOM 1587 N N . VAL B 1 13 ? 11.039 -10.234 -5.617 1 86.88 13 VAL B N 1
ATOM 1588 C CA . VAL B 1 13 ? 9.898 -9.812 -6.426 1 86.88 13 VAL B CA 1
ATOM 1589 C C . VAL B 1 13 ? 8.93 -9 -5.574 1 86.88 13 VAL B C 1
ATOM 1591 O O . VAL B 1 13 ? 8.43 -7.961 -6.008 1 86.88 13 VAL B O 1
ATOM 1594 N N . GLN B 1 14 ? 8.641 -9.477 -4.391 1 84.19 14 GLN B N 1
ATOM 1595 C CA . GLN B 1 14 ? 7.738 -8.797 -3.471 1 84.19 14 GLN B CA 1
ATOM 1596 C C . GLN B 1 14 ? 8.227 -7.383 -3.162 1 84.19 14 GLN B C 1
ATOM 1598 O O . GLN B 1 14 ? 7.441 -6.438 -3.143 1 84.19 14 GLN B O 1
ATOM 1603 N N . LYS B 1 15 ? 9.469 -7.336 -2.828 1 78.12 15 LYS B N 1
ATOM 1604 C CA . LYS B 1 15 ? 10.055 -6.027 -2.535 1 78.12 15 LYS B CA 1
ATOM 1605 C C . LYS B 1 15 ? 9.844 -5.062 -3.697 1 78.12 15 LYS B C 1
ATOM 1607 O O . LYS B 1 15 ? 9.484 -3.902 -3.49 1 78.12 15 LYS B O 1
ATOM 1612 N N . LYS B 1 16 ? 10.039 -5.508 -4.91 1 82.06 16 LYS B N 1
ATOM 1613 C CA . LYS B 1 16 ? 9.883 -4.668 -6.094 1 82.06 16 LYS B CA 1
ATOM 1614 C C . LYS B 1 16 ? 8.43 -4.23 -6.27 1 82.06 16 LYS B C 1
ATOM 1616 O O . LYS B 1 16 ? 8.156 -3.055 -6.52 1 82.06 16 LYS B O 1
ATOM 1621 N N . ILE B 1 17 ? 7.531 -5.102 -6.117 1 79.69 17 ILE B N 1
ATOM 1622 C CA . ILE B 1 17 ? 6.113 -4.805 -6.301 1 79.69 17 ILE B CA 1
ATOM 1623 C C . ILE B 1 17 ? 5.656 -3.805 -5.246 1 79.69 17 ILE B C 1
ATOM 1625 O O . ILE B 1 17 ? 4.961 -2.836 -5.562 1 79.69 17 ILE B O 1
ATOM 1629 N N . LEU B 1 18 ? 6.059 -4.047 -4.074 1 72.44 18 LEU B N 1
ATOM 1630 C CA . LEU B 1 18 ? 5.66 -3.16 -2.988 1 72.44 18 LEU B CA 1
ATOM 1631 C C . LEU B 1 18 ? 6.273 -1.774 -3.164 1 72.44 18 LEU B C 1
ATOM 1633 O O . LEU B 1 18 ? 5.637 -0.765 -2.855 1 72.44 18 LEU B O 1
ATOM 1637 N N . SER B 1 19 ? 7.551 -1.785 -3.59 1 72.31 19 SER B N 1
ATOM 1638 C CA . SER B 1 19 ? 8.219 -0.51 -3.838 1 72.31 19 SER B CA 1
ATOM 1639 C C . SER B 1 19 ? 7.492 0.292 -4.914 1 72.31 19 SER B C 1
ATOM 1641 O O . SER B 1 19 ? 7.316 1.505 -4.777 1 72.31 19 SER B O 1
ATOM 1643 N N . GLN B 1 20 ? 7.09 -0.328 -5.984 1 73.06 20 GLN B N 1
ATOM 1644 C CA . GLN B 1 20 ? 6.336 0.312 -7.059 1 73.06 20 GLN B CA 1
ATOM 1645 C C . GLN B 1 20 ? 4.992 0.832 -6.551 1 73.06 20 GLN B C 1
ATOM 1647 O O . GLN B 1 20 ? 4.566 1.93 -6.918 1 73.06 20 GLN B O 1
ATOM 1652 N N . MET B 1 21 ? 4.375 0.021 -5.805 1 67.62 21 MET B N 1
ATOM 1653 C CA . MET B 1 21 ? 3.104 0.427 -5.215 1 67.62 21 MET B CA 1
ATOM 1654 C C . MET B 1 21 ? 3.281 1.654 -4.324 1 67.62 21 MET B C 1
ATOM 1656 O O . MET B 1 21 ? 2.463 2.574 -4.359 1 67.62 21 MET B O 1
ATOM 1660 N N . ALA B 1 22 ? 4.312 1.512 -3.574 1 63.91 22 ALA B N 1
ATOM 1661 C CA . ALA B 1 22 ? 4.613 2.637 -2.693 1 63.91 22 ALA B CA 1
ATOM 1662 C C . ALA B 1 22 ? 4.887 3.904 -3.498 1 63.91 22 ALA B C 1
ATOM 1664 O O . ALA B 1 22 ? 4.438 4.992 -3.125 1 63.91 22 ALA B O 1
ATOM 1665 N N . SER B 1 23 ? 5.613 3.713 -4.535 1 65.44 23 SER B N 1
ATOM 1666 C CA . SER B 1 23 ? 5.965 4.859 -5.363 1 65.44 23 SER B CA 1
ATOM 1667 C C . SER B 1 23 ? 4.73 5.492 -5.992 1 65.44 23 SER B C 1
ATOM 1669 O O . SER B 1 23 ? 4.609 6.719 -6.043 1 65.44 23 SER B O 1
ATOM 1671 N N . LYS B 1 24 ? 3.875 4.758 -6.488 1 63.47 24 LYS B N 1
ATOM 1672 C CA . LYS B 1 24 ? 2.645 5.27 -7.086 1 63.47 24 LYS B CA 1
ATOM 1673 C C . LYS B 1 24 ? 1.785 5.984 -6.047 1 63.47 24 LYS B C 1
ATOM 1675 O O . LYS B 1 24 ? 1.209 7.039 -6.332 1 63.47 24 LYS B O 1
ATOM 1680 N N . SER B 1 25 ? 1.794 5.273 -4.957 1 59.41 25 SER B N 1
ATOM 1681 C CA . SER B 1 25 ? 1.038 5.863 -3.857 1 59.41 25 SER B CA 1
ATOM 1682 C C . SER B 1 25 ? 1.682 7.164 -3.381 1 59.41 25 SER B C 1
ATOM 1684 O O . SER B 1 25 ? 0.983 8.117 -3.037 1 59.41 25 SER B O 1
ATOM 1686 N N . MET B 1 26 ? 2.979 7.113 -3.418 1 57.59 26 MET B N 1
ATOM 1687 C CA . MET B 1 26 ? 3.748 8.281 -2.992 1 57.59 26 MET B CA 1
ATOM 1688 C C . MET B 1 26 ? 3.457 9.477 -3.889 1 57.59 26 MET B C 1
ATOM 1690 O O . MET B 1 26 ? 3.324 10.602 -3.402 1 57.59 26 MET B O 1
ATOM 1694 N N . ALA B 1 27 ? 3.545 9.328 -5.199 1 56.62 27 ALA B N 1
ATOM 1695 C CA . ALA B 1 27 ? 3.381 10.43 -6.145 1 56.62 27 ALA B CA 1
ATOM 1696 C C . ALA B 1 27 ? 2.068 11.172 -5.902 1 56.62 27 ALA B C 1
ATOM 1698 O O . ALA B 1 27 ? 1.988 12.383 -6.098 1 56.62 27 ALA B O 1
ATOM 1699 N N . GLN B 1 28 ? 1.143 10.5 -5.371 1 59.28 28 GLN B N 1
ATOM 1700 C CA . GLN B 1 28 ? -0.177 11.109 -5.227 1 59.28 28 GLN B CA 1
ATOM 1701 C C . GLN B 1 28 ? -0.302 11.836 -3.893 1 59.28 28 GLN B C 1
ATOM 1703 O O . GLN B 1 28 ? -1.149 12.719 -3.74 1 59.28 28 GLN B O 1
ATOM 1708 N N . MET B 1 29 ? 0.691 11.469 -3.012 1 61.84 29 MET B N 1
ATOM 1709 C CA . MET B 1 29 ? 0.505 12.07 -1.693 1 61.84 29 MET B CA 1
ATOM 1710 C C . MET B 1 29 ? 1.456 13.242 -1.488 1 61.84 29 MET B C 1
ATOM 1712 O O . MET B 1 29 ? 1.506 13.828 -0.404 1 61.84 29 MET B O 1
ATOM 1716 N N . PHE B 1 30 ? 1.942 13.773 -2.537 1 63.91 30 PHE B N 1
ATOM 1717 C CA . PHE B 1 30 ? 2.949 14.82 -2.404 1 63.91 30 PHE B CA 1
ATOM 1718 C C . PHE B 1 30 ? 2.295 16.172 -2.123 1 63.91 30 PHE B C 1
ATOM 1720 O O . PHE B 1 30 ? 1.279 16.516 -2.732 1 63.91 30 PHE B O 1
ATOM 1727 N N . ILE B 1 31 ? 2.863 16.75 -1.148 1 78.25 31 ILE B N 1
ATOM 1728 C CA . ILE B 1 31 ? 2.445 18.109 -0.806 1 78.25 31 ILE B CA 1
ATOM 1729 C C . ILE B 1 31 ? 2.746 19.047 -1.97 1 78.25 31 ILE B C 1
ATOM 1731 O O . ILE B 1 31 ? 3.879 19.109 -2.451 1 78.25 31 ILE B O 1
ATOM 1735 N N . ASP B 1 32 ? 1.741 19.672 -2.498 1 84.5 32 ASP B N 1
ATOM 1736 C CA . ASP B 1 32 ? 1.921 20.609 -3.611 1 84.5 32 ASP B CA 1
ATOM 1737 C C . ASP B 1 32 ? 2.703 21.844 -3.178 1 84.5 32 ASP B C 1
ATOM 1739 O O . ASP B 1 32 ? 2.965 22.031 -1.987 1 84.5 32 ASP B O 1
ATOM 1743 N N . ASP B 1 33 ? 3.127 22.703 -4.113 1 89.94 33 ASP B N 1
ATOM 1744 C CA . ASP B 1 33 ? 4.004 23.844 -3.857 1 89.94 33 ASP B CA 1
ATOM 1745 C C . ASP B 1 33 ? 3.342 24.844 -2.91 1 89.94 33 ASP B C 1
ATOM 1747 O O . ASP B 1 33 ? 3.99 25.375 -2 1 89.94 33 ASP B O 1
ATOM 1751 N N . THR B 1 34 ? 2.062 25.109 -3.125 1 94.25 34 THR B N 1
ATOM 1752 C CA . THR B 1 34 ? 1.357 26.078 -2.297 1 94.25 34 THR B CA 1
ATOM 1753 C C . THR B 1 34 ? 1.291 25.594 -0.847 1 94.25 34 THR B C 1
ATOM 1755 O O . THR B 1 34 ? 1.597 26.359 0.075 1 94.25 34 THR B O 1
ATOM 1758 N N . SER B 1 35 ? 0.912 24.328 -0.615 1 94 35 SER B N 1
ATOM 1759 C CA . SER B 1 35 ? 0.858 23.766 0.73 1 94 35 SER B CA 1
ATOM 1760 C C . SER B 1 35 ? 2.242 23.75 1.373 1 94 35 SER B C 1
ATOM 1762 O O . SER B 1 35 ? 2.379 23.984 2.574 1 94 35 SER B O 1
ATOM 1764 N N . GLY B 1 36 ? 3.246 23.469 0.542 1 93.94 36 GLY B N 1
ATOM 1765 C CA . GLY B 1 36 ? 4.613 23.5 1.038 1 93.94 36 GLY B CA 1
ATOM 1766 C C . GLY B 1 36 ? 5.039 24.875 1.534 1 93.94 36 GLY B C 1
ATOM 1767 O O . GLY B 1 36 ? 5.676 24.984 2.584 1 93.94 36 GLY B O 1
ATOM 1768 N N . GLU B 1 37 ? 4.695 25.812 0.77 1 95.81 37 GLU B N 1
ATOM 1769 C CA . GLU B 1 37 ? 5.027 27.188 1.162 1 95.81 37 GLU B CA 1
ATOM 1770 C C . GLU B 1 37 ? 4.309 27.578 2.449 1 95.81 37 GLU B C 1
ATOM 1772 O O . GLU B 1 37 ? 4.887 28.234 3.312 1 95.81 37 GLU B O 1
ATOM 1777 N N . ILE B 1 38 ? 3.051 27.188 2.547 1 97.25 38 ILE B N 1
ATOM 1778 C CA . ILE B 1 38 ? 2.295 27.484 3.76 1 97.25 38 ILE B CA 1
ATOM 1779 C C . ILE B 1 38 ? 2.967 26.812 4.957 1 97.25 38 ILE B C 1
ATOM 1781 O O . ILE B 1 38 ? 3.152 27.453 6.004 1 97.25 38 ILE B O 1
ATOM 1785 N N . LEU B 1 39 ? 3.355 25.609 4.801 1 97.19 39 LEU B N 1
ATOM 1786 C CA . LEU B 1 39 ? 4.004 24.859 5.879 1 97.19 39 LEU B CA 1
ATOM 1787 C C . LEU B 1 39 ? 5.328 25.516 6.266 1 97.19 39 LEU B C 1
ATOM 1789 O O . LEU B 1 39 ? 5.672 25.578 7.449 1 97.19 39 LEU B O 1
ATOM 1793 N N . ASP B 1 40 ? 6.055 25.984 5.301 1 97.56 40 ASP B N 1
ATOM 1794 C CA . ASP B 1 40 ? 7.301 26.688 5.586 1 97.56 40 ASP B CA 1
ATOM 1795 C C . ASP B 1 40 ? 7.047 27.953 6.418 1 97.56 40 ASP B C 1
ATOM 1797 O O . ASP B 1 40 ? 7.805 28.25 7.344 1 97.56 40 ASP B O 1
ATOM 1801 N N . GLU B 1 41 ? 6.02 28.625 6.059 1 98.38 41 GLU B N 1
ATOM 1802 C CA . GLU B 1 41 ? 5.703 29.828 6.809 1 98.38 41 GLU B CA 1
ATOM 1803 C C . GLU B 1 41 ? 5.219 29.5 8.219 1 98.38 41 GLU B C 1
ATOM 1805 O O . GLU B 1 41 ? 5.508 30.234 9.172 1 98.38 41 GLU B O 1
ATOM 1810 N N . LEU B 1 42 ? 4.477 28.422 8.328 1 98.25 42 LEU B N 1
ATOM 1811 C CA . LEU B 1 42 ? 4.07 27.969 9.656 1 98.25 42 LEU B CA 1
ATOM 1812 C C . LEU B 1 42 ? 5.285 27.641 10.516 1 98.25 42 LEU B C 1
ATOM 1814 O O . LEU B 1 42 ? 5.312 27.953 11.711 1 98.25 42 LEU B O 1
ATOM 1818 N N . TYR B 1 43 ? 6.277 27.062 9.906 1 98.25 43 TYR B N 1
ATOM 1819 C CA . TYR B 1 43 ? 7.535 26.797 10.594 1 98.25 43 TYR B CA 1
ATOM 1820 C C . TYR B 1 43 ? 8.172 28.094 11.078 1 98.25 43 TYR B C 1
ATOM 1822 O O . TYR B 1 43 ? 8.609 28.188 12.234 1 98.25 43 TYR B O 1
ATOM 1830 N N . ARG B 1 44 ? 8.234 29.047 10.211 1 98.25 44 ARG B N 1
ATOM 1831 C CA . ARG B 1 44 ? 8.859 30.312 10.562 1 98.25 44 ARG B CA 1
ATOM 1832 C C . ARG B 1 44 ? 8.094 31 11.695 1 98.25 44 ARG B C 1
ATOM 1834 O O . ARG B 1 44 ? 8.695 31.562 12.609 1 98.25 44 ARG B O 1
ATOM 1841 N N . VAL B 1 45 ? 6.773 30.922 11.633 1 98.62 45 VAL B N 1
ATOM 1842 C CA . VAL B 1 45 ? 5.941 31.484 12.688 1 98.62 45 VAL B CA 1
ATOM 1843 C C . VAL B 1 45 ? 6.27 30.812 14.016 1 98.62 45 VAL B C 1
ATOM 1845 O O . VAL B 1 45 ? 6.512 31.484 15.023 1 98.62 45 VAL B O 1
ATOM 1848 N N . SER B 1 46 ? 6.277 29.5 14.008 1 98.62 46 SER B N 1
ATOM 1849 C CA . SER B 1 46 ? 6.543 28.734 15.227 1 98.62 46 SER B CA 1
ATOM 1850 C C . SER B 1 46 ? 7.953 29 15.742 1 98.62 46 SER B C 1
ATOM 1852 O O . SER B 1 46 ? 8.164 29.141 16.953 1 98.62 46 SER B O 1
ATOM 1854 N N . LYS B 1 47 ? 8.914 29.062 14.836 1 98.12 47 LYS B N 1
ATOM 1855 C CA . LYS B 1 47 ? 10.305 29.297 15.211 1 98.12 47 LYS B CA 1
ATOM 1856 C C . LYS B 1 47 ? 10.461 30.656 15.883 1 98.12 47 LYS B C 1
ATOM 1858 O O . LYS B 1 47 ? 11.094 30.766 16.938 1 98.12 47 LYS B O 1
ATOM 1863 N N . GLU B 1 48 ? 9.898 31.672 15.297 1 97.94 48 GLU B N 1
ATOM 1864 C CA . GLU B 1 48 ? 10.023 33.031 15.828 1 97.94 48 GLU B CA 1
ATOM 1865 C C . GLU B 1 48 ? 9.234 33.188 17.125 1 97.94 48 GLU B C 1
ATOM 1867 O O . GLU B 1 48 ? 9.688 33.875 18.047 1 97.94 48 GLU B O 1
ATOM 1872 N N . TYR B 1 49 ? 8.102 32.562 17.188 1 98 49 TYR B N 1
ATOM 1873 C CA . TYR B 1 49 ? 7.262 32.656 18.375 1 98 49 TYR B CA 1
ATOM 1874 C C . TYR B 1 49 ? 7.898 31.953 19.562 1 98 49 TYR B C 1
ATOM 1876 O O . TYR B 1 49 ? 7.969 32.5 20.672 1 98 49 TYR B O 1
ATOM 1884 N N . THR B 1 50 ? 8.359 30.766 19.328 1 97.75 50 THR B N 1
ATOM 1885 C CA . THR B 1 50 ? 8.875 29.953 20.422 1 97.75 50 THR B CA 1
ATOM 1886 C C . THR B 1 50 ? 10.352 30.25 20.672 1 97.75 50 THR B C 1
ATOM 1888 O O . THR B 1 50 ? 10.898 29.891 21.719 1 97.75 50 THR B O 1
ATOM 1891 N N . LYS B 1 51 ? 11.047 30.906 19.672 1 97.31 51 LYS B N 1
ATOM 1892 C CA . LYS B 1 51 ? 12.492 31.078 19.688 1 97.31 51 LYS B CA 1
ATOM 1893 C C . LYS B 1 51 ? 13.211 29.75 19.891 1 97.31 51 LYS B C 1
ATOM 1895 O O . LYS B 1 51 ? 14.18 29.688 20.656 1 97.31 51 LYS B O 1
ATOM 1900 N N . ASN B 1 52 ? 12.578 28.781 19.344 1 96.44 52 ASN B N 1
ATOM 1901 C CA . ASN B 1 52 ? 13.07 27.406 19.453 1 96.44 52 ASN B CA 1
ATOM 1902 C C . ASN B 1 52 ? 12.945 26.656 18.141 1 96.44 52 ASN B C 1
ATOM 1904 O O . ASN B 1 52 ? 11.859 26.172 17.797 1 96.44 52 ASN B O 1
ATOM 1908 N N . ARG B 1 53 ? 14.062 26.516 17.547 1 95.69 53 ARG B N 1
ATOM 1909 C CA . ARG B 1 53 ? 14.094 25.891 16.219 1 95.69 53 ARG B CA 1
ATOM 1910 C C . ARG B 1 53 ? 13.609 24.438 16.297 1 95.69 53 ARG B C 1
ATOM 1912 O O . ARG B 1 53 ? 12.844 23.984 15.445 1 95.69 53 ARG B O 1
ATOM 1919 N N . SER B 1 54 ? 14.047 23.75 17.312 1 95.88 54 SER B N 1
ATOM 1920 C CA . SER B 1 54 ? 13.711 22.328 17.453 1 95.88 54 SER B CA 1
ATOM 1921 C C . SER B 1 54 ? 12.219 22.141 17.656 1 95.88 54 SER B C 1
ATOM 1923 O O . SER B 1 54 ? 11.617 21.234 17.062 1 95.88 54 SER B O 1
ATOM 1925 N N . GLU B 1 55 ? 11.648 22.953 18.453 1 96.81 55 GLU B N 1
ATOM 1926 C CA . GLU B 1 55 ? 10.211 22.875 18.688 1 96.81 55 GLU B CA 1
ATOM 1927 C C . GLU B 1 55 ? 9.422 23.219 17.422 1 96.81 55 GLU B C 1
ATOM 1929 O O . GLU B 1 55 ? 8.406 22.594 17.125 1 96.81 55 GLU B O 1
ATOM 1934 N N . ALA B 1 56 ? 9.867 24.234 16.719 1 98.06 56 ALA B N 1
ATOM 1935 C CA . ALA B 1 56 ? 9.211 24.625 15.477 1 98.06 56 ALA B CA 1
ATOM 1936 C C . ALA B 1 56 ? 9.25 23.5 14.453 1 98.06 56 ALA B C 1
ATOM 1938 O O . ALA B 1 56 ? 8.25 23.203 13.789 1 98.06 56 ALA B O 1
ATOM 1939 N N . GLN B 1 57 ? 10.375 22.844 14.328 1 96.44 57 GLN B N 1
ATOM 1940 C CA . GLN B 1 57 ? 10.516 21.719 13.414 1 96.44 57 GLN B CA 1
ATOM 1941 C C . GLN B 1 57 ? 9.617 20.562 13.812 1 96.44 57 GLN B C 1
ATOM 1943 O O . GLN B 1 57 ? 9.008 19.906 12.961 1 96.44 57 GLN B O 1
ATOM 1948 N N . LYS B 1 58 ? 9.547 20.328 15.055 1 97.5 58 LYS B N 1
ATOM 1949 C CA . LYS B 1 58 ? 8.742 19.219 15.555 1 97.5 58 LYS B CA 1
ATOM 1950 C C . LYS B 1 58 ? 7.262 19.422 15.258 1 97.5 58 LYS B C 1
ATOM 1952 O O . LYS B 1 58 ? 6.559 18.5 14.875 1 97.5 58 LYS B O 1
ATOM 1957 N N . VAL B 1 59 ? 6.766 20.625 15.484 1 98.38 59 VAL B N 1
ATOM 1958 C CA . VAL B 1 59 ? 5.348 20.906 15.273 1 98.38 59 VAL B CA 1
ATOM 1959 C C . VAL B 1 59 ? 4.988 20.688 13.805 1 98.38 59 VAL B C 1
ATOM 1961 O O . VAL B 1 59 ? 3.967 20.062 13.492 1 98.38 59 VAL B O 1
ATOM 1964 N N . VAL B 1 60 ? 5.809 21.141 12.922 1 97.69 60 VAL B N 1
ATOM 1965 C CA . VAL B 1 60 ? 5.531 21 11.492 1 97.69 60 VAL B CA 1
ATOM 1966 C C . VAL B 1 60 ? 5.691 19.547 11.07 1 97.69 60 VAL B C 1
ATOM 1968 O O . VAL B 1 60 ? 4.918 19.047 10.25 1 97.69 60 VAL B O 1
ATOM 1971 N N . LYS B 1 61 ? 6.73 18.922 11.625 1 96.5 61 LYS B N 1
ATOM 1972 C CA . LYS B 1 61 ? 6.91 17.5 11.359 1 96.5 61 LYS B CA 1
ATOM 1973 C C . LYS B 1 61 ? 5.688 16.703 11.797 1 96.5 61 LYS B C 1
ATOM 1975 O O . LYS B 1 61 ? 5.211 15.828 11.055 1 96.5 61 LYS B O 1
ATOM 1980 N N . ASP B 1 62 ? 5.215 16.938 12.969 1 97.5 62 ASP B N 1
ATOM 1981 C CA . ASP B 1 62 ? 4.016 16.281 13.461 1 97.5 62 ASP B CA 1
ATOM 1982 C C . ASP B 1 62 ? 2.824 16.531 12.547 1 97.5 62 ASP B C 1
ATOM 1984 O O . ASP B 1 62 ? 2.037 15.625 12.273 1 97.5 62 ASP B O 1
ATOM 1988 N N . LEU B 1 63 ? 2.709 17.719 12.086 1 97.38 63 LEU B N 1
ATOM 1989 C CA . LEU B 1 63 ? 1.631 18.078 11.172 1 97.38 63 LEU B CA 1
ATOM 1990 C C . LEU B 1 63 ? 1.71 17.266 9.883 1 97.38 63 LEU B C 1
ATOM 1992 O O . LEU B 1 63 ? 0.71 16.688 9.445 1 97.38 63 LEU B O 1
ATOM 1996 N N . ILE B 1 64 ? 2.822 17.172 9.336 1 94.75 64 ILE B N 1
ATOM 1997 C CA . ILE B 1 64 ? 3.027 16.453 8.078 1 94.75 64 ILE B CA 1
ATOM 1998 C C . ILE B 1 64 ? 2.736 14.961 8.289 1 94.75 64 ILE B C 1
ATOM 2000 O O . ILE B 1 64 ? 2.066 14.336 7.461 1 94.75 64 ILE B O 1
ATOM 2004 N N . LYS B 1 65 ? 3.207 14.43 9.344 1 93.44 65 LYS B N 1
ATOM 2005 C CA . LYS B 1 65 ? 2.98 13.016 9.633 1 93.44 65 LYS B CA 1
ATOM 2006 C C . LYS B 1 65 ? 1.49 12.703 9.711 1 93.44 65 LYS B C 1
ATOM 2008 O O . LYS B 1 65 ? 1.021 11.727 9.125 1 93.44 65 LYS B O 1
ATOM 2013 N N . VAL B 1 66 ? 0.775 13.516 10.445 1 94.81 66 VAL B N 1
ATOM 2014 C CA . VAL B 1 66 ? -0.653 13.289 10.633 1 94.81 66 VAL B CA 1
ATOM 2015 C C . VAL B 1 66 ? -1.376 13.375 9.289 1 94.81 66 VAL B C 1
ATOM 2017 O O . VAL B 1 66 ? -2.203 12.523 8.969 1 94.81 66 VAL B O 1
ATOM 2020 N N . VAL B 1 67 ? -1.054 14.383 8.508 1 93.06 67 VAL B N 1
ATOM 2021 C CA . VAL B 1 67 ? -1.718 14.594 7.227 1 93.06 67 VAL B CA 1
ATOM 2022 C C . VAL B 1 67 ? -1.436 13.414 6.297 1 93.06 67 VAL B C 1
ATOM 2024 O O . VAL B 1 67 ? -2.342 12.906 5.633 1 93.06 67 VAL B O 1
ATOM 2027 N N . LEU B 1 68 ? -0.21 12.969 6.242 1 89.19 68 LEU B N 1
ATOM 2028 C CA . LEU B 1 68 ? 0.162 11.867 5.363 1 89.19 68 LEU B CA 1
ATOM 2029 C C . LEU B 1 68 ? -0.504 10.57 5.809 1 89.19 68 LEU B C 1
ATOM 2031 O O . LEU B 1 68 ? -0.974 9.789 4.977 1 89.19 68 LEU B O 1
ATOM 2035 N N . LYS B 1 69 ? -0.605 10.328 7.086 1 89.5 69 LYS B N 1
ATOM 2036 C CA . LYS B 1 69 ? -1.245 9.117 7.598 1 89.5 69 LYS B CA 1
ATOM 2037 C C . LYS B 1 69 ? -2.732 9.102 7.258 1 89.5 69 LYS B C 1
ATOM 2039 O O . LYS B 1 69 ? -3.271 8.062 6.867 1 89.5 69 LYS B O 1
ATOM 2044 N N . ILE B 1 70 ? -3.332 10.195 7.457 1 91.38 70 ILE B N 1
ATOM 2045 C CA . ILE B 1 70 ? -4.746 10.281 7.117 1 91.38 70 ILE B CA 1
ATOM 2046 C C . ILE B 1 70 ? -4.934 10.055 5.621 1 91.38 70 ILE B C 1
ATOM 2048 O O . ILE B 1 70 ? -5.879 9.383 5.203 1 91.38 70 ILE B O 1
ATOM 2052 N N . GLY B 1 71 ? -4.09 10.656 4.84 1 87.5 71 GLY B N 1
ATOM 2053 C CA . GLY B 1 71 ? -4.121 10.43 3.402 1 87.5 71 GLY B CA 1
ATOM 2054 C C . GLY B 1 71 ? -4.012 8.961 3.029 1 87.5 71 GLY B C 1
ATOM 2055 O O . GLY B 1 71 ? -4.727 8.484 2.148 1 87.5 71 GLY B O 1
ATOM 2056 N N . VAL B 1 72 ? -3.133 8.297 3.686 1 82.94 72 VAL B N 1
ATOM 2057 C CA . VAL B 1 72 ? -2.951 6.875 3.441 1 82.94 72 VAL B CA 1
ATOM 2058 C C . VAL B 1 72 ? -4.23 6.121 3.809 1 82.94 72 VAL B C 1
ATOM 2060 O O . VAL B 1 72 ? -4.68 5.25 3.062 1 82.94 72 VAL B O 1
ATOM 2063 N N . LEU B 1 73 ? -4.832 6.422 4.965 1 84.69 73 LEU B N 1
ATOM 2064 C CA . LEU B 1 73 ? -6.078 5.793 5.383 1 84.69 73 LEU B CA 1
ATOM 2065 C C . LEU B 1 73 ? -7.168 5.996 4.336 1 84.69 73 LEU B C 1
ATOM 2067 O O . LEU B 1 73 ? -7.91 5.066 4.016 1 84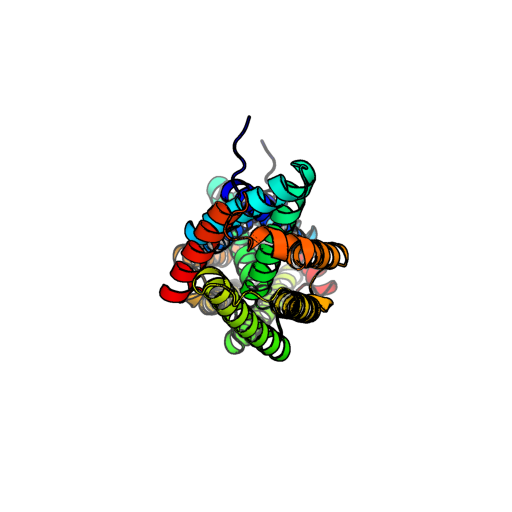.69 73 LEU B O 1
ATOM 2071 N N . PHE B 1 74 ? -7.215 7.133 3.838 1 84.44 74 PHE B N 1
ATOM 2072 C CA . PHE B 1 74 ? -8.219 7.473 2.834 1 84.44 74 PHE B CA 1
ATOM 2073 C C . PHE B 1 74 ? -7.988 6.684 1.55 1 84.44 74 PHE B C 1
ATOM 2075 O O . PHE B 1 74 ? -8.922 6.105 0.994 1 84.44 74 PHE B O 1
ATOM 2082 N N . ARG B 1 75 ? -6.828 6.672 1.115 1 77.75 75 ARG B N 1
ATOM 2083 C CA . ARG B 1 75 ? -6.48 6.004 -0.134 1 77.75 75 ARG B CA 1
ATOM 2084 C C . ARG B 1 75 ? -6.734 4.5 -0.04 1 77.75 75 ARG B C 1
ATOM 2086 O O . ARG B 1 75 ? -7.09 3.863 -1.033 1 77.75 75 ARG B O 1
ATOM 2093 N N . HIS B 1 76 ? -6.594 3.996 1.163 1 75.81 76 HIS B N 1
ATOM 2094 C CA . HIS B 1 76 ? -6.762 2.561 1.354 1 75.81 76 HIS B CA 1
ATOM 2095 C C . HIS B 1 76 ? -8.172 2.227 1.815 1 75.81 76 HIS B C 1
ATOM 2097 O O . HIS B 1 76 ? -8.438 1.112 2.273 1 75.81 76 HIS B O 1
ATOM 2103 N N . ASN B 1 77 ? -9.078 3.18 1.782 1 79.81 77 ASN B N 1
ATOM 2104 C CA . ASN B 1 77 ? -10.492 3.016 2.082 1 79.81 77 ASN B CA 1
ATOM 2105 C C . ASN B 1 77 ? -10.711 2.445 3.482 1 79.81 77 ASN B C 1
ATOM 2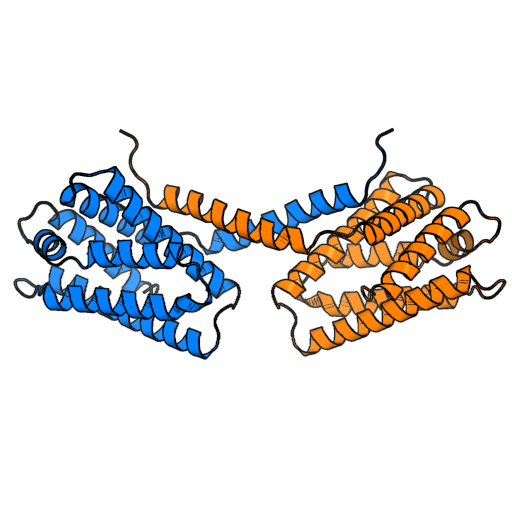107 O O . ASN B 1 77 ? -11.492 1.517 3.664 1 79.81 77 ASN B O 1
ATOM 2111 N N . LYS B 1 78 ? -9.969 2.924 4.363 1 83.94 78 LYS B N 1
ATOM 2112 C CA . LYS B 1 78 ? -10.031 2.383 5.719 1 83.94 78 LYS B CA 1
ATOM 2113 C C . LYS B 1 78 ? -11.172 3.023 6.508 1 83.94 78 LYS B C 1
ATOM 2115 O O . LYS B 1 78 ? -11.555 2.521 7.566 1 83.94 78 LYS B O 1
ATOM 2120 N N . PHE B 1 79 ? -11.703 4.074 6 1 90.06 79 PHE B N 1
ATOM 2121 C CA . PHE B 1 79 ? -12.766 4.781 6.711 1 90.06 79 PHE B CA 1
ATOM 2122 C C . PHE B 1 79 ? -14.125 4.191 6.371 1 90.06 79 PHE B C 1
ATOM 2124 O O . PHE B 1 79 ? -14.414 3.92 5.203 1 90.06 79 PHE B O 1
ATOM 2131 N N . SER B 1 80 ? -14.875 4.031 7.387 1 92.19 80 SER B N 1
ATOM 2132 C CA . SER B 1 80 ? -16.266 3.641 7.184 1 92.19 80 SER B CA 1
ATOM 2133 C C . SER B 1 80 ? -17.078 4.777 6.562 1 92.19 80 SER B C 1
ATOM 2135 O O . SER B 1 80 ? -16.578 5.902 6.453 1 92.19 80 SER B O 1
ATOM 2137 N N . GLU B 1 81 ? -18.297 4.422 6.211 1 92.06 81 GLU B N 1
ATOM 2138 C CA . GLU B 1 81 ? -19.188 5.441 5.656 1 92.06 81 GLU B CA 1
ATOM 2139 C C . GLU B 1 81 ? -19.453 6.559 6.664 1 92.06 81 GLU B C 1
ATOM 2141 O O . GLU B 1 81 ? -19.5 7.734 6.301 1 92.06 81 GLU B O 1
ATOM 2146 N N . GLU B 1 82 ? -19.641 6.148 7.91 1 95.31 82 GLU B N 1
ATOM 2147 C CA . GLU B 1 82 ? -19.844 7.133 8.969 1 95.31 82 GLU B CA 1
ATOM 2148 C C . GLU B 1 82 ? -18.625 8.016 9.156 1 95.31 82 GLU B C 1
ATOM 2150 O O . GLU B 1 82 ? -18.75 9.227 9.344 1 95.31 82 GLU B O 1
ATOM 2155 N N . GLU B 1 83 ? -17.484 7.445 9.078 1 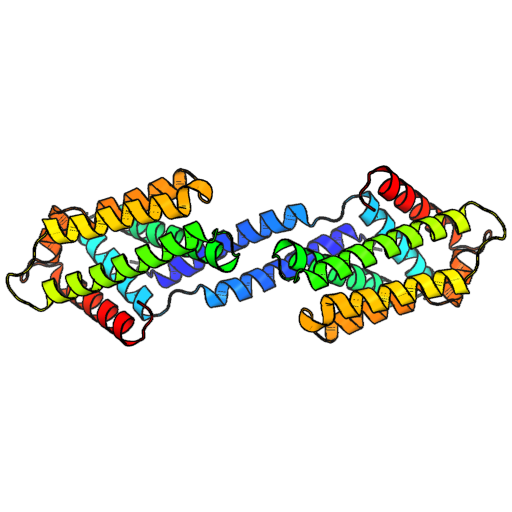95.69 83 GLU B N 1
ATOM 2156 C CA . GLU B 1 83 ? -16.234 8.195 9.234 1 95.69 83 GLU B CA 1
ATOM 2157 C C . GLU B 1 83 ? -15.992 9.102 8.031 1 95.69 83 GLU B C 1
ATOM 2159 O O . GLU B 1 83 ? -15.438 10.195 8.18 1 95.69 83 GLU B O 1
ATOM 2164 N N . LEU B 1 84 ? -16.422 8.688 6.91 1 95.19 84 LEU B N 1
ATOM 2165 C CA . LEU B 1 84 ? -16.312 9.531 5.723 1 95.19 84 LEU B CA 1
ATOM 2166 C C . LEU B 1 84 ? -17.156 10.789 5.852 1 95.19 84 LEU B C 1
ATOM 2168 O O . LEU B 1 84 ? -16.766 11.859 5.395 1 95.19 84 LEU B O 1
ATOM 2172 N N . LYS B 1 85 ? -18.25 10.617 6.445 1 96.31 85 LYS B N 1
ATOM 2173 C CA . LYS B 1 85 ? -19.062 11.789 6.719 1 96.31 85 LYS B CA 1
ATOM 2174 C C . LYS B 1 85 ? -18.375 12.734 7.695 1 96.31 85 LYS B C 1
ATOM 2176 O O . LYS B 1 85 ? -18.422 13.953 7.531 1 96.31 85 LYS B O 1
ATOM 2181 N N . LEU B 1 86 ? -17.781 12.156 8.734 1 95.75 86 LEU B N 1
ATOM 2182 C CA . LEU B 1 86 ? -17 12.953 9.68 1 95.75 86 LEU B CA 1
ATOM 2183 C C . LEU B 1 86 ? -15.875 13.695 8.969 1 95.75 86 LEU B C 1
ATOM 2185 O O . LEU B 1 86 ? -15.609 14.859 9.266 1 95.75 86 LEU B O 1
ATOM 2189 N N . ALA B 1 87 ? -15.227 13.016 8.055 1 95.94 87 ALA B N 1
ATOM 2190 C CA . ALA B 1 87 ? -14.148 13.617 7.277 1 95.94 87 ALA B CA 1
ATOM 2191 C C . ALA B 1 87 ? -14.656 14.805 6.457 1 95.94 87 ALA B C 1
ATOM 2193 O O . ALA B 1 87 ? -13.984 15.828 6.352 1 95.94 87 ALA B O 1
ATOM 2194 N N . GLN B 1 88 ? -15.773 14.633 5.871 1 95.25 88 GLN B N 1
ATOM 2195 C CA . GLN B 1 88 ? -16.375 15.711 5.09 1 95.25 88 GLN B CA 1
ATOM 2196 C C . GLN B 1 88 ? -16.688 16.922 5.965 1 95.25 88 GLN B C 1
ATOM 2198 O O . GLN B 1 88 ? -16.469 18.062 5.551 1 95.25 88 GLN B O 1
ATOM 2203 N N . ASN B 1 89 ? -17.234 16.625 7.082 1 95.56 89 ASN B N 1
ATOM 2204 C CA . ASN B 1 89 ? -17.516 17.703 8.023 1 95.56 89 ASN B CA 1
ATOM 2205 C C . ASN B 1 89 ? -16.234 18.406 8.453 1 95.56 89 ASN B C 1
ATOM 2207 O O . ASN B 1 89 ? -16.203 19.641 8.609 1 95.56 89 ASN B O 1
ATOM 2211 N N . PHE B 1 90 ? -15.258 17.688 8.68 1 96.25 90 PHE B N 1
ATOM 2212 C CA . PHE B 1 90 ? -13.961 18.25 9.008 1 96.25 90 PHE B CA 1
ATOM 2213 C C . PHE B 1 90 ? -13.453 19.156 7.891 1 96.25 90 PHE B C 1
ATOM 2215 O O . PHE B 1 90 ? -12.945 20.25 8.148 1 96.25 90 PHE B O 1
ATOM 2222 N N . GLN B 1 91 ? -13.578 18.703 6.723 1 93.81 91 GLN B N 1
ATOM 2223 C CA . GLN B 1 91 ? -13.141 19.5 5.574 1 93.81 91 GLN B CA 1
ATOM 2224 C C . GLN B 1 91 ? -13.898 20.812 5.496 1 93.81 91 GLN B C 1
ATOM 2226 O O . GLN B 1 91 ? -13.32 21.859 5.164 1 93.81 91 GLN B O 1
ATOM 2231 N N . LYS B 1 92 ? -15.164 20.734 5.746 1 94.62 92 LYS B N 1
ATOM 2232 C CA . LYS B 1 92 ? -15.969 21.953 5.762 1 94.62 92 LYS B CA 1
ATOM 2233 C C . LYS B 1 92 ? -15.492 22.906 6.848 1 94.62 92 LYS B C 1
ATOM 2235 O O . LYS B 1 92 ? -15.414 24.109 6.629 1 94.62 92 LYS B O 1
ATOM 2240 N N . LYS B 1 93 ? -15.227 22.375 7.984 1 94.31 93 LYS B N 1
ATOM 2241 C CA . LYS B 1 93 ? -14.734 23.188 9.094 1 94.31 93 LYS B CA 1
ATOM 2242 C C . LYS B 1 93 ? -13.391 23.828 8.75 1 94.31 93 LYS B C 1
ATOM 2244 O O . LYS B 1 93 ? -13.148 24.984 9.078 1 94.31 93 LYS B O 1
ATOM 2249 N N . LEU B 1 94 ? -12.516 23.094 8.125 1 94.56 94 LEU B N 1
ATOM 2250 C CA . LEU B 1 94 ? -11.227 23.625 7.707 1 94.56 94 LEU B CA 1
ATOM 2251 C C . LEU B 1 94 ? -11.391 24.734 6.684 1 94.56 94 LEU B C 1
ATOM 2253 O O . LEU B 1 94 ? -10.656 25.719 6.711 1 94.56 94 LEU B O 1
ATOM 2257 N N . HIS B 1 95 ? -12.312 24.5 5.812 1 95.31 95 HIS B N 1
ATOM 2258 C CA . HIS B 1 95 ? -12.648 25.516 4.828 1 95.31 95 HIS B CA 1
ATOM 2259 C C . HIS B 1 95 ? -13.102 26.812 5.508 1 95.31 95 HIS B C 1
ATOM 2261 O O . HIS B 1 95 ? -12.609 27.891 5.188 1 95.31 95 HIS B O 1
ATOM 2267 N N . GLN B 1 96 ? -13.984 26.672 6.375 1 94.81 96 GLN B N 1
ATOM 2268 C CA . GLN B 1 96 ? -14.477 27.812 7.133 1 94.81 96 GLN B CA 1
ATOM 2269 C C . GLN B 1 96 ? -13.352 28.484 7.914 1 94.81 96 GLN B C 1
ATOM 2271 O O . GLN B 1 96 ? -13.289 29.719 7.98 1 94.81 96 GLN B O 1
ATOM 2276 N N . GLY B 1 97 ? -12.562 27.703 8.531 1 96.81 97 GLY B N 1
ATOM 2277 C CA . GLY B 1 97 ? -11.43 28.234 9.266 1 96.81 97 GLY B CA 1
ATOM 2278 C C . GLY B 1 97 ? -10.477 29.031 8.391 1 96.81 97 GLY B C 1
ATOM 2279 O O . GLY B 1 97 ? -10.008 30.094 8.789 1 96.81 97 GLY B O 1
ATOM 2280 N N . ALA B 1 98 ? -10.227 28.531 7.227 1 97.56 98 ALA B N 1
ATOM 2281 C CA . ALA B 1 98 ? -9.344 29.219 6.285 1 97.56 98 ALA B CA 1
ATOM 2282 C C . ALA B 1 98 ? -9.938 30.562 5.875 1 97.56 98 ALA B C 1
ATOM 2284 O O . ALA B 1 98 ? -9.234 31.578 5.859 1 97.56 98 ALA B O 1
ATOM 2285 N N . MET B 1 99 ? -11.18 30.578 5.594 1 97.06 99 MET B N 1
ATOM 2286 C CA . MET B 1 99 ? -11.859 31.812 5.211 1 97.06 99 MET B CA 1
ATOM 2287 C C . MET B 1 99 ? -11.805 32.844 6.344 1 97.06 99 MET B C 1
ATOM 2289 O O . MET B 1 99 ? -11.594 34.031 6.102 1 97.06 99 MET B O 1
ATOM 2293 N N . THR B 1 100 ? -12.055 32.375 7.496 1 97.81 100 THR B N 1
ATOM 2294 C CA . THR B 1 100 ? -12.016 33.25 8.664 1 97.81 100 THR B CA 1
ATOM 2295 C C . THR B 1 100 ? -10.609 33.812 8.875 1 97.81 100 THR B C 1
ATOM 2297 O O . THR B 1 100 ? -10.453 35 9.141 1 97.81 100 THR B O 1
ATOM 2300 N N . ALA B 1 101 ? -9.617 32.938 8.727 1 98.06 101 ALA B N 1
ATOM 2301 C CA . ALA B 1 101 ? -8.234 33.375 8.875 1 98.06 101 ALA B CA 1
ATOM 2302 C C . ALA B 1 101 ? -7.902 34.5 7.875 1 98.06 101 ALA B C 1
ATOM 2304 O O . ALA B 1 101 ? -7.293 35.5 8.234 1 98.06 101 ALA B O 1
ATOM 2305 N N . ILE B 1 102 ? -8.32 34.281 6.66 1 98.31 102 ILE B N 1
ATOM 2306 C CA . ILE B 1 102 ? -8.07 35.25 5.602 1 98.31 102 ILE B CA 1
ATOM 2307 C C . ILE B 1 102 ? -8.805 36.562 5.91 1 98.31 102 ILE B C 1
ATOM 2309 O O . ILE B 1 102 ? -8.234 37.656 5.773 1 98.31 102 ILE B O 1
ATOM 2313 N N . SER B 1 103 ? -10.062 36.438 6.297 1 97.75 103 SER B N 1
ATOM 2314 C CA . SER B 1 103 ? -10.867 37.625 6.609 1 97.75 103 SER B CA 1
ATOM 2315 C C . SER B 1 103 ? -10.242 38.438 7.734 1 97.75 103 SER B C 1
ATOM 2317 O O . SER B 1 103 ? -10.164 39.656 7.652 1 97.75 103 SER B O 1
ATOM 2319 N N . PHE B 1 104 ? -9.758 37.781 8.789 1 98 104 PHE B N 1
ATOM 2320 C CA . PHE B 1 104 ? -9.117 38.438 9.922 1 98 104 PHE B CA 1
ATOM 2321 C C . PHE B 1 104 ? -7.855 39.156 9.477 1 98 104 PHE B C 1
ATOM 2323 O O . PHE B 1 104 ? -7.496 40.188 10.055 1 98 104 PHE B O 1
ATOM 2330 N N . HIS B 1 105 ? -7.184 38.688 8.516 1 97.38 105 HIS B N 1
ATOM 2331 C CA . HIS B 1 105 ? -5.953 39.281 7.992 1 97.38 105 HIS B CA 1
ATOM 2332 C C . HIS B 1 105 ? -6.258 40.469 7.094 1 97.38 105 HIS B C 1
ATOM 2334 O O . HIS B 1 105 ? -5.543 41.469 7.133 1 97.38 105 HIS B O 1
ATOM 2340 N N . GLU B 1 106 ? -7.293 40.438 6.289 1 96.12 106 GLU B N 1
ATOM 2341 C CA . GLU B 1 106 ? -7.566 41.406 5.234 1 96.12 106 GLU B CA 1
ATOM 2342 C C . GLU B 1 106 ? -8.375 42.594 5.766 1 96.12 106 GLU B C 1
ATOM 2344 O O . GLU B 1 106 ? -8.32 43.688 5.207 1 96.12 106 GLU B O 1
ATOM 2349 N N . VAL B 1 107 ? -9.195 42.281 6.77 1 94.44 107 VAL B N 1
ATOM 2350 C CA . VAL B 1 107 ? -10.07 43.312 7.281 1 94.44 107 VAL B CA 1
ATOM 2351 C C . VAL B 1 107 ? -9.555 43.812 8.633 1 94.44 107 VAL B C 1
ATOM 2353 O O . VAL B 1 107 ? -9.531 43.062 9.602 1 94.44 107 VAL B O 1
ATOM 2356 N N . ASP B 1 108 ? -9.25 45.094 8.773 1 89.81 108 ASP B N 1
ATOM 2357 C CA . ASP B 1 108 ? -8.672 45.656 9.977 1 89.81 108 ASP B CA 1
ATOM 2358 C C . ASP B 1 108 ? -9.648 45.594 11.148 1 89.81 108 ASP B C 1
ATOM 2360 O O . ASP B 1 108 ? -10.859 45.75 10.969 1 89.81 108 ASP B O 1
ATOM 2364 N N . PHE B 1 109 ? -9.094 45.219 12.344 1 90.88 109 PHE B N 1
ATOM 2365 C CA . PHE B 1 109 ? -9.773 45.312 13.625 1 90.88 109 PHE B CA 1
ATOM 2366 C C . PHE B 1 109 ? -10.859 44.25 13.734 1 90.88 109 PHE B C 1
ATOM 2368 O O . PHE B 1 109 ? -11.844 44.438 14.453 1 90.88 109 PHE B O 1
ATOM 2375 N N . THR B 1 110 ? -10.766 43.219 13 1 94.88 110 THR B N 1
ATOM 2376 C CA . THR B 1 110 ? -11.789 42.156 13.055 1 94.88 110 THR B CA 1
ATOM 2377 C C . THR B 1 110 ? -11.258 40.938 13.758 1 94.88 110 THR B C 1
ATOM 2379 O O . THR B 1 110 ? -12.039 40.062 14.156 1 94.88 110 THR B O 1
ATOM 2382 N N . PHE B 1 111 ? -9.984 41 13.914 1 96.94 111 PHE B N 1
ATOM 2383 C CA . PHE B 1 111 ? -9.383 39.812 14.477 1 96.94 111 PHE B CA 1
ATOM 2384 C C . PHE B 1 111 ? -9.945 39.5 15.867 1 96.94 111 PHE B C 1
ATOM 2386 O O . PHE B 1 111 ? -10 40.406 16.719 1 96.94 111 PHE B O 1
ATOM 2393 N N . ASP B 1 112 ? -10.328 38.219 16.062 1 97.88 112 ASP B N 1
ATOM 2394 C CA . ASP B 1 112 ? -10.789 37.688 17.344 1 97.88 112 ASP B CA 1
ATOM 2395 C C . ASP B 1 112 ? -10.094 36.375 17.688 1 97.88 112 ASP B C 1
ATOM 2397 O O . ASP B 1 112 ? -10.359 35.344 17.047 1 97.88 112 ASP B O 1
ATOM 2401 N N . LYS B 1 113 ? -9.242 36.438 18.625 1 97 113 LYS B N 1
ATOM 2402 C CA . LYS B 1 113 ? -8.422 35.281 18.969 1 97 113 LYS B CA 1
ATOM 2403 C C . LYS B 1 113 ? -9.281 34.156 19.5 1 97 113 LYS B C 1
ATOM 2405 O O . LYS B 1 113 ? -8.977 32.969 19.281 1 97 113 LYS B O 1
ATOM 2410 N N . ALA B 1 114 ? -10.359 34.438 20.203 1 97.88 114 ALA B N 1
ATOM 2411 C CA . ALA B 1 114 ? -11.234 33.406 20.766 1 97.88 114 ALA B CA 1
ATOM 2412 C C . ALA B 1 114 ? -11.922 32.625 19.641 1 97.88 114 ALA B C 1
ATOM 2414 O O . ALA B 1 114 ? -12.039 31.406 19.719 1 97.88 114 ALA B O 1
ATOM 2415 N N . VAL B 1 115 ? -12.344 33.344 18.656 1 97.81 115 VAL B N 1
ATOM 2416 C CA . VAL B 1 115 ? -13.023 32.719 17.531 1 97.81 115 VAL B CA 1
ATOM 2417 C C . VAL B 1 115 ? -12.062 31.781 16.781 1 97.81 115 VAL B C 1
ATOM 2419 O O . VAL B 1 115 ? -12.383 30.625 16.516 1 97.81 115 VAL B O 1
ATOM 2422 N N . MET B 1 116 ? -10.891 32.312 16.469 1 97.62 116 MET B N 1
ATOM 2423 C CA . MET B 1 116 ? -9.906 31.516 15.734 1 97.62 116 MET B CA 1
ATOM 2424 C C . MET B 1 116 ? -9.469 30.297 16.531 1 97.62 116 MET B C 1
ATOM 2426 O O . MET B 1 116 ? -9.383 29.188 16 1 97.62 116 MET B O 1
ATOM 2430 N N . SER B 1 117 ? -9.258 30.5 17.797 1 98.19 117 SER B N 1
ATOM 2431 C CA . SER B 1 117 ? -8.867 29.391 18.672 1 98.19 117 SER B CA 1
ATOM 2432 C C . SER B 1 117 ? -9.945 28.312 18.719 1 98.19 117 SER B C 1
ATOM 2434 O O . SER B 1 117 ? -9.641 27.125 18.703 1 98.19 117 SER B O 1
ATOM 2436 N N . GLU B 1 118 ? -11.133 28.75 18.797 1 98.19 118 GLU B N 1
ATOM 2437 C CA . GLU B 1 118 ? -12.25 27.812 18.875 1 98.19 118 GLU B CA 1
ATOM 2438 C C . GLU B 1 118 ? -12.344 26.969 17.594 1 98.19 118 GLU B C 1
ATOM 2440 O O . GLU B 1 118 ? -12.555 25.766 17.656 1 98.19 118 GLU B O 1
ATOM 2445 N N . ILE B 1 119 ? -12.25 27.625 16.484 1 97.56 119 ILE B N 1
ATOM 2446 C CA . ILE B 1 119 ? -12.312 26.938 15.195 1 97.56 119 ILE B CA 1
ATOM 2447 C C . ILE B 1 119 ? -11.227 25.859 15.141 1 97.56 119 ILE B C 1
ATOM 2449 O O . ILE B 1 119 ? -11.5 24.719 14.758 1 97.56 119 ILE B O 1
ATOM 2453 N N . LEU B 1 120 ? -10.016 26.172 15.57 1 97.81 120 LEU B N 1
ATOM 2454 C CA . LEU B 1 120 ? -8.898 25.234 15.531 1 97.81 120 LEU B CA 1
ATOM 2455 C C . LEU B 1 120 ? -9.086 24.109 16.531 1 97.81 120 LEU B C 1
ATOM 2457 O O . LEU B 1 120 ? -8.797 22.953 16.25 1 97.81 120 LEU B O 1
ATOM 2461 N N . ASN B 1 121 ? -9.586 24.438 17.703 1 98.12 121 ASN B N 1
ATOM 2462 C CA . ASN B 1 121 ? -9.859 23.406 18.719 1 98.12 121 ASN B CA 1
ATOM 2463 C C . ASN B 1 121 ? -10.945 22.453 18.25 1 98.12 121 ASN B C 1
ATOM 2465 O O . ASN B 1 121 ? -10.844 21.234 18.469 1 98.12 121 ASN B O 1
ATOM 2469 N N . ASP B 1 122 ? -11.992 23 17.641 1 97.62 122 ASP B N 1
ATOM 2470 C CA . ASP B 1 122 ? -13.039 22.156 17.078 1 97.62 122 ASP B CA 1
ATOM 2471 C C . ASP B 1 122 ? -12.484 21.219 16.016 1 97.62 122 ASP B C 1
ATOM 2473 O O . ASP B 1 122 ? -12.859 20.047 15.945 1 97.62 122 ASP B O 1
ATOM 2477 N N . SER B 1 123 ? -11.633 21.734 15.156 1 96.94 123 SER B N 1
ATOM 2478 C CA . SER B 1 123 ? -11 20.938 14.109 1 96.94 123 SER B CA 1
ATOM 2479 C C . SER B 1 123 ? -10.156 19.812 14.695 1 96.94 123 SER B C 1
ATOM 2481 O O . SER B 1 123 ? -10.172 18.688 14.188 1 96.94 123 SER B O 1
ATOM 2483 N N . ARG B 1 124 ? -9.461 20.156 15.75 1 97.75 124 ARG B N 1
ATOM 2484 C CA . ARG B 1 124 ? -8.672 19.156 16.453 1 97.75 124 ARG B CA 1
ATOM 2485 C C . ARG B 1 124 ? -9.547 18 16.938 1 97.75 124 ARG B C 1
ATOM 2487 O O . ARG B 1 124 ? -9.25 16.828 16.672 1 97.75 124 ARG B O 1
ATOM 2494 N N . ASP B 1 125 ? -10.617 18.359 17.578 1 98.06 125 ASP B N 1
ATOM 2495 C CA . ASP B 1 125 ? -11.492 17.359 18.156 1 98.06 125 ASP B CA 1
ATOM 2496 C C . ASP B 1 125 ? -12.133 16.484 17.078 1 98.06 125 ASP B C 1
ATOM 2498 O O . ASP B 1 125 ? -12.297 15.281 17.25 1 98.06 125 ASP B O 1
ATOM 2502 N N . MET B 1 126 ? -12.523 17.109 16.016 1 97.38 126 MET B N 1
ATOM 2503 C CA . MET B 1 126 ? -13.117 16.375 14.898 1 97.38 126 MET B CA 1
ATOM 2504 C C . MET B 1 126 ? -12.109 15.398 14.305 1 97.38 126 MET B C 1
ATOM 2506 O O . MET B 1 126 ? -12.461 14.258 13.984 1 97.38 126 MET B O 1
ATOM 2510 N N . LEU B 1 127 ? -10.898 15.875 14.188 1 97.12 127 LEU B N 1
ATOM 2511 C CA . LEU B 1 127 ? -9.852 15.023 13.617 1 97.12 127 LEU B CA 1
ATOM 2512 C C . LEU B 1 127 ? -9.555 13.844 14.531 1 97.12 127 LEU B C 1
ATOM 2514 O O . LEU B 1 127 ? -9.359 12.719 14.055 1 97.12 127 LEU B O 1
ATOM 2518 N N . LEU B 1 128 ? -9.484 14.094 15.836 1 97.94 128 LEU B N 1
ATOM 2519 C CA . LEU B 1 128 ? -9.25 13.031 16.812 1 97.94 128 LEU B CA 1
ATOM 2520 C C . LEU B 1 128 ? -10.359 11.984 16.75 1 97.94 128 LEU B C 1
ATOM 2522 O O . LEU B 1 128 ? -10.086 10.781 16.828 1 97.94 128 LEU B O 1
ATOM 2526 N N . LYS B 1 129 ? -11.539 12.406 16.594 1 97.56 129 LYS B N 1
ATOM 2527 C CA . LYS B 1 129 ? -12.664 11.484 16.453 1 97.56 129 LYS B CA 1
ATOM 2528 C C . LYS B 1 129 ? -12.531 10.648 15.188 1 97.56 129 LYS B C 1
ATOM 2530 O O . LYS B 1 129 ? -12.789 9.445 15.203 1 97.56 129 LYS B O 1
ATOM 2535 N N . LEU B 1 130 ? -12.133 11.234 14.141 1 96.94 130 LEU B N 1
ATOM 2536 C CA . LEU B 1 130 ? -12.023 10.594 12.836 1 96.94 130 LEU B CA 1
ATOM 2537 C C . LEU B 1 130 ? -11 9.469 12.867 1 96.94 130 LEU B C 1
ATOM 2539 O O . LEU B 1 130 ? -11.227 8.398 12.289 1 96.94 130 LEU B O 1
ATOM 2543 N N . VAL B 1 131 ? -9.891 9.688 13.539 1 97.12 131 VAL B N 1
ATOM 2544 C CA . VAL B 1 131 ? -8.773 8.758 13.414 1 97.12 131 VAL B CA 1
ATOM 2545 C C . VAL B 1 131 ? -8.695 7.867 14.656 1 97.12 131 VAL B C 1
ATOM 2547 O O . VAL B 1 131 ? -7.734 7.113 14.828 1 97.12 131 VAL B O 1
ATOM 2550 N N . ASN B 1 132 ? -9.594 7.984 15.562 1 96.06 132 ASN B N 1
ATOM 2551 C CA . ASN B 1 132 ? -9.555 7.387 16.891 1 96.06 132 ASN B CA 1
ATOM 2552 C C . ASN B 1 132 ? -9.273 5.887 16.828 1 96.06 132 ASN B C 1
ATOM 2554 O O . ASN B 1 132 ? -8.477 5.367 17.609 1 96.06 132 ASN B O 1
ATOM 2558 N N . THR B 1 133 ? -9.883 5.172 15.836 1 94.19 133 THR B N 1
ATOM 2559 C CA . THR B 1 133 ? -9.766 3.719 15.781 1 94.19 133 THR B CA 1
ATOM 2560 C C . THR B 1 133 ? -8.703 3.299 14.773 1 94.19 133 THR B C 1
ATOM 2562 O O . THR B 1 133 ? -8.477 2.105 14.562 1 94.19 133 THR B O 1
ATOM 2565 N N . HIS B 1 134 ? -8.133 4.266 14.188 1 93.31 134 HIS B N 1
ATOM 2566 C CA . HIS B 1 134 ? -7.254 3.926 13.078 1 93.31 134 HIS B CA 1
ATOM 2567 C C . HIS B 1 134 ? -5.793 4.207 13.422 1 93.31 134 HIS B C 1
ATOM 2569 O O . HIS B 1 134 ? -4.891 3.568 12.883 1 93.31 134 HIS B O 1
ATOM 2575 N N . LEU B 1 135 ? -5.562 5.227 14.281 1 94.25 135 LEU B N 1
ATOM 2576 C CA . LEU B 1 135 ? -4.191 5.633 14.562 1 94.25 135 LEU B CA 1
ATOM 2577 C C . LEU B 1 135 ? -3.826 5.363 16.016 1 94.25 135 LEU B C 1
ATOM 2579 O O . LEU B 1 135 ? -4.707 5.148 16.844 1 94.25 135 LEU B O 1
ATOM 2583 N N . THR B 1 136 ? -2.551 5.289 16.281 1 93.94 136 THR B N 1
ATOM 2584 C CA . THR B 1 136 ? -2.021 4.996 17.609 1 93.94 136 THR B CA 1
ATOM 2585 C C . THR B 1 136 ? -2.174 6.207 18.531 1 93.94 136 THR B C 1
ATOM 2587 O O . THR B 1 136 ? -2.369 7.328 18.062 1 93.94 136 THR B O 1
ATOM 2590 N N . PRO B 1 137 ? -2.006 6.078 19.875 1 96.5 137 PRO B N 1
ATOM 2591 C CA . PRO B 1 137 ? -2.012 7.207 20.812 1 96.5 137 PRO B CA 1
ATOM 2592 C C . PRO B 1 137 ? -0.911 8.227 20.531 1 96.5 137 PRO B C 1
ATOM 2594 O O . PRO B 1 137 ? -1.099 9.422 20.75 1 96.5 137 PRO B O 1
ATOM 2597 N N . LYS B 1 138 ? 0.198 7.711 20.078 1 96.81 138 LYS B N 1
ATOM 2598 C CA . LYS B 1 138 ? 1.281 8.617 19.703 1 96.81 138 LYS B CA 1
ATOM 2599 C C . LYS B 1 138 ? 0.837 9.594 18.625 1 96.81 138 LYS B C 1
ATOM 2601 O O . LYS B 1 138 ? 1.13 10.789 18.688 1 96.81 138 LYS B O 1
ATOM 2606 N N . SER B 1 139 ? 0.075 9.117 17.641 1 97.19 139 SER B N 1
ATOM 2607 C CA . SER B 1 139 ? -0.449 9.953 16.562 1 97.19 139 SER B CA 1
ATOM 2608 C C . SER B 1 139 ? -1.498 10.93 17.078 1 97.19 139 SER B C 1
ATOM 2610 O O . SER B 1 139 ? -1.573 12.07 16.609 1 97.19 139 SER B O 1
ATOM 2612 N N . HIS B 1 140 ? -2.281 10.469 17.984 1 98.44 140 HIS B N 1
ATOM 2613 C CA . HIS B 1 140 ? -3.223 11.375 18.625 1 98.44 140 HIS B CA 1
ATOM 2614 C C . HIS B 1 140 ? -2.496 12.516 19.328 1 98.44 140 HIS B C 1
ATOM 2616 O O . HIS B 1 140 ? -2.939 13.664 19.297 1 98.44 140 HIS B O 1
ATOM 2622 N N . GLY B 1 141 ? -1.417 12.172 20.016 1 98.69 141 GLY B N 1
ATOM 2623 C CA . GLY B 1 141 ? -0.587 13.172 20.656 1 98.69 141 GLY B CA 1
ATOM 2624 C C . GLY B 1 141 ? -0.045 14.211 19.688 1 98.69 141 GLY B C 1
ATOM 2625 O O . GLY B 1 141 ? 0.029 15.398 20.016 1 98.69 141 GLY B O 1
ATOM 2626 N N . ARG B 1 142 ? 0.298 13.742 18.516 1 98.56 142 ARG B N 1
ATOM 2627 C CA . ARG B 1 142 ? 0.791 14.664 17.5 1 98.56 142 ARG B CA 1
ATOM 2628 C C . ARG B 1 142 ? -0.289 15.656 17.094 1 98.56 142 ARG B C 1
ATOM 2630 O O . ARG B 1 142 ? -0.005 16.844 16.891 1 98.56 142 ARG B O 1
ATOM 2637 N N . ILE B 1 143 ? -1.497 15.156 16.891 1 98.56 143 ILE B N 1
ATOM 2638 C CA . ILE B 1 143 ? -2.623 16.016 16.562 1 98.56 143 ILE B CA 1
ATOM 2639 C C . ILE B 1 143 ? -2.805 17.078 17.641 1 98.56 143 ILE B C 1
ATOM 2641 O O . ILE B 1 143 ? -2.914 18.266 17.344 1 98.56 143 ILE B O 1
ATOM 2645 N N . ASN B 1 144 ? -2.791 16.656 18.875 1 98.75 144 ASN B N 1
ATOM 2646 C CA . ASN B 1 144 ? -2.902 17.594 19.984 1 98.75 144 ASN B CA 1
ATOM 2647 C C . ASN B 1 144 ? -1.769 18.625 19.969 1 98.75 144 ASN B C 1
ATOM 2649 O O . ASN B 1 144 ? -2 19.812 20.172 1 98.75 144 ASN B O 1
ATOM 2653 N N . HIS B 1 145 ? -0.598 18.156 19.797 1 98.81 145 HIS B N 1
ATOM 2654 C CA . HIS B 1 145 ? 0.575 19.016 19.781 1 98.81 145 HIS B CA 1
ATOM 2655 C C . HIS B 1 145 ? 0.433 20.125 18.75 1 98.81 145 HIS B C 1
ATOM 2657 O O . HIS B 1 145 ? 0.651 21.297 19.062 1 98.81 145 HIS B O 1
ATOM 2663 N N . VAL B 1 146 ? 0.031 19.75 17.547 1 98.75 146 VAL B N 1
ATOM 2664 C CA . VAL B 1 146 ? -0.073 20.688 16.438 1 98.75 146 VAL B CA 1
ATOM 2665 C C . VAL B 1 146 ? -1.175 21.703 16.719 1 98.75 146 VAL B C 1
ATOM 2667 O O . VAL B 1 146 ? -0.927 22.922 16.719 1 98.75 146 VAL B O 1
ATOM 2670 N N . PHE B 1 147 ? -2.346 21.25 17.016 1 98.62 147 PHE B N 1
ATOM 2671 C CA . PHE B 1 147 ? -3.486 22.156 17.156 1 98.62 147 PHE B CA 1
ATOM 2672 C C . PHE B 1 147 ? -3.369 22.984 18.422 1 98.62 147 PHE B C 1
ATOM 2674 O O . PHE B 1 147 ? -3.752 24.156 18.422 1 98.62 147 PHE B O 1
ATOM 2681 N N . ASN B 1 148 ? -2.826 22.359 19.5 1 98.44 148 ASN B N 1
ATOM 2682 C CA . ASN B 1 148 ? -2.615 23.156 20.703 1 98.44 148 ASN B CA 1
ATOM 2683 C C . ASN B 1 148 ? -1.627 24.297 20.453 1 98.44 148 ASN B C 1
ATOM 2685 O O . ASN B 1 148 ? -1.785 25.391 21 1 98.44 148 ASN B O 1
ATOM 2689 N N . HIS B 1 149 ? -0.665 24.062 19.688 1 98.75 149 HIS B N 1
ATOM 2690 C CA . HIS B 1 149 ? 0.335 25.078 19.375 1 98.75 149 HIS B CA 1
ATOM 2691 C C . HIS B 1 149 ? -0.274 26.234 18.578 1 98.75 149 HIS B C 1
ATOM 2693 O O . HIS B 1 149 ? -0.157 27.391 18.984 1 98.75 149 HIS B O 1
ATOM 2699 N N . TYR B 1 150 ? -1.011 25.953 17.5 1 98.5 150 TYR B N 1
ATOM 2700 C CA . TYR B 1 150 ? -1.461 26.984 16.594 1 98.5 150 TYR B CA 1
ATOM 2701 C C . TYR B 1 150 ? -2.762 27.625 17.078 1 98.5 150 TYR B C 1
ATOM 2703 O O . TYR B 1 150 ? -3.143 28.703 16.625 1 98.5 150 TYR B O 1
ATOM 2711 N N . ALA B 1 151 ? -3.436 26.906 17.969 1 98.38 151 ALA B N 1
ATOM 2712 C CA . ALA B 1 151 ? -4.672 27.453 18.516 1 98.38 151 ALA B CA 1
ATOM 2713 C C . ALA B 1 151 ? -4.387 28.297 19.75 1 98.38 151 ALA B C 1
ATOM 2715 O O . ALA B 1 151 ? -5.301 28.891 20.328 1 98.38 151 ALA B O 1
ATOM 2716 N N . ASP B 1 152 ? -3.164 28.359 20.156 1 98.44 152 ASP B N 1
ATOM 2717 C CA . ASP B 1 152 ? -2.789 29.172 21.328 1 98.44 152 ASP B CA 1
ATOM 2718 C C . ASP B 1 152 ? -3.164 30.641 21.125 1 98.44 152 ASP B C 1
ATOM 2720 O O . ASP B 1 152 ? -2.68 31.281 20.188 1 98.44 152 ASP B O 1
ATOM 2724 N N . PRO B 1 153 ? -4.031 31.203 22.047 1 98.06 153 PRO B N 1
ATOM 2725 C CA . PRO B 1 153 ? -4.488 32.594 21.875 1 98.06 153 PRO B CA 1
ATOM 2726 C C . PRO B 1 153 ? -3.338 33.594 21.844 1 98.06 153 PRO B C 1
ATOM 2728 O O . PRO B 1 153 ? -3.416 34.625 21.156 1 98.06 153 PRO B O 1
ATOM 2731 N N . GLU B 1 154 ? -2.307 33.312 22.594 1 98.06 154 GLU B N 1
ATOM 2732 C CA . GLU B 1 154 ? -1.169 34.25 22.609 1 98.06 154 GLU B CA 1
ATOM 2733 C C . GLU B 1 154 ? -0.433 34.219 21.281 1 98.06 154 GLU B C 1
ATOM 2735 O O . GLU B 1 154 ? -0.039 35.281 20.766 1 98.06 154 GLU B O 1
ATOM 2740 N N . LEU B 1 155 ? -0.22 33.094 20.75 1 98.5 155 LEU B N 1
ATOM 2741 C CA . LEU B 1 155 ? 0.389 33 19.422 1 98.5 155 LEU B CA 1
ATOM 2742 C C . LEU B 1 155 ? -0.475 33.688 18.375 1 98.5 155 LEU B C 1
ATOM 2744 O O . LEU B 1 155 ? 0.032 34.469 17.562 1 98.5 155 LEU B O 1
ATOM 2748 N N . LEU B 1 156 ? -1.774 33.438 18.438 1 98.5 156 LEU B N 1
ATOM 2749 C CA . LEU B 1 156 ? -2.691 34.031 17.469 1 98.5 156 LEU B CA 1
ATOM 2750 C C . LEU B 1 156 ? -2.676 35.531 17.562 1 98.5 156 LEU B C 1
ATOM 2752 O O . LEU B 1 156 ? -2.672 36.219 16.547 1 98.5 156 LEU B O 1
ATOM 2756 N N . THR B 1 157 ? -2.641 36 18.781 1 98.25 157 THR B N 1
ATOM 2757 C CA . THR B 1 157 ? -2.605 37.438 19 1 98.25 157 THR B CA 1
ATOM 2758 C C . THR B 1 157 ? -1.347 38.062 18.391 1 98.25 157 THR B C 1
ATOM 2760 O O . THR B 1 157 ? -1.413 39.094 17.734 1 98.25 157 THR B O 1
ATOM 2763 N N . GLN B 1 158 ? -0.224 37.406 18.578 1 98.19 158 GLN B N 1
ATOM 2764 C CA . GLN B 1 158 ? 1.022 37.906 18 1 98.19 158 GLN B CA 1
ATOM 2765 C C . GLN B 1 158 ? 1.01 37.812 16.484 1 98.19 158 GLN B C 1
ATOM 2767 O O . GLN B 1 158 ? 1.504 38.688 15.781 1 98.19 158 GLN B O 1
ATOM 2772 N N . LEU B 1 159 ? 0.461 36.781 16 1 98.38 159 LEU B N 1
ATOM 2773 C CA . LEU B 1 159 ? 0.424 36.5 14.57 1 98.38 159 LEU B CA 1
ATOM 2774 C C . LEU B 1 159 ? -0.406 37.562 13.836 1 98.38 159 LEU B C 1
ATOM 2776 O O . LEU B 1 159 ? -0.036 38 12.75 1 98.38 159 LEU B O 1
ATOM 2780 N N . TYR B 1 160 ? -1.457 38 14.43 1 98.06 160 TYR B N 1
ATOM 2781 C CA . TYR B 1 160 ? -2.381 38.875 13.75 1 98.06 160 TYR B CA 1
ATOM 2782 C C . TYR B 1 160 ? -2.125 40.344 14.148 1 98.06 160 TYR B C 1
ATOM 2784 O O . TYR B 1 160 ? -2.904 41.219 13.805 1 98.06 160 TYR B O 1
ATOM 2792 N N . ASN B 1 161 ? -1.047 40.531 14.93 1 96.5 161 ASN B N 1
ATOM 2793 C CA . ASN B 1 161 ? -0.626 41.906 15.195 1 96.5 161 ASN B CA 1
ATOM 2794 C C . ASN B 1 161 ? -0.201 42.625 13.914 1 96.5 161 ASN B C 1
ATOM 2796 O O . ASN B 1 161 ? 0.778 42.219 13.281 1 96.5 161 ASN B O 1
ATOM 2800 N N . PRO B 1 162 ? -0.925 43.625 13.484 1 94.31 162 PRO B N 1
ATOM 2801 C CA . PRO B 1 162 ? -0.68 44.25 12.188 1 94.31 162 PRO B CA 1
ATOM 2802 C C . PRO B 1 162 ? 0.721 44.875 12.086 1 94.31 162 PRO B C 1
ATOM 2804 O O . PRO B 1 162 ? 1.249 45.031 10.984 1 94.31 162 PRO B O 1
ATOM 2807 N N . SER B 1 163 ? 1.335 45.188 13.156 1 94.06 163 SER B N 1
ATOM 2808 C CA . SER B 1 163 ? 2.666 45.812 13.156 1 94.06 163 SER B CA 1
ATOM 2809 C C . SER B 1 163 ? 3.703 44.844 13.727 1 94.06 163 SER B C 1
ATOM 2811 O O . SER B 1 163 ? 4.828 45.25 14.031 1 94.06 163 SER B O 1
ATOM 2813 N N . GLY B 1 164 ? 3.338 43.625 13.922 1 95 164 GLY B N 1
ATOM 2814 C CA . GLY B 1 164 ? 4.219 42.656 14.547 1 95 164 GLY B CA 1
ATOM 2815 C C . GLY B 1 164 ? 5.156 41.969 13.57 1 95 164 GLY B C 1
ATOM 2816 O O . GLY B 1 164 ? 4.941 42.031 12.359 1 95 164 GLY B O 1
ATOM 2817 N N . PRO B 1 165 ? 6.156 41.344 14.086 1 97 165 PRO B N 1
ATOM 2818 C CA . PRO B 1 165 ? 7.172 40.688 13.25 1 97 165 PRO B CA 1
ATOM 2819 C C . PRO B 1 165 ? 6.633 39.469 12.508 1 97 165 PRO B C 1
ATOM 2821 O O . PRO B 1 165 ? 7.234 39.031 11.523 1 97 165 PRO B O 1
ATOM 2824 N N . LEU B 1 166 ? 5.516 38.938 12.93 1 98 166 LEU B N 1
ATOM 2825 C CA . LEU B 1 166 ? 5.008 37.719 12.328 1 98 166 LEU B CA 1
ATOM 2826 C C . LEU B 1 166 ? 4.062 38.031 11.172 1 98 166 LEU B C 1
ATOM 2828 O O . LEU B 1 166 ? 3.682 37.125 10.422 1 98 166 LEU B O 1
ATOM 2832 N N . LYS B 1 167 ? 3.764 39.281 10.984 1 97.25 167 LYS B N 1
ATOM 2833 C CA . LYS B 1 167 ? 2.758 39.688 10.016 1 97.25 167 LYS B CA 1
ATOM 2834 C C . LYS B 1 167 ? 3.145 39.281 8.602 1 97.25 167 LYS B C 1
ATOM 2836 O O . LYS B 1 167 ? 2.303 38.812 7.836 1 97.25 167 LYS B O 1
ATOM 2841 N N . PRO B 1 168 ? 4.395 39.375 8.211 1 98 168 PRO B N 1
ATOM 2842 C CA . PRO B 1 168 ? 4.766 38.938 6.855 1 98 168 PRO B CA 1
ATOM 2843 C C . PRO B 1 168 ? 4.523 37.469 6.625 1 98 168 PRO B C 1
ATOM 2845 O O . PRO B 1 168 ? 4.141 37.062 5.523 1 98 168 PRO B O 1
ATOM 2848 N N . HIS B 1 169 ? 4.758 36.719 7.617 1 98.38 169 HIS B N 1
ATOM 2849 C CA . HIS B 1 169 ? 4.492 35.281 7.496 1 98.38 169 HIS B CA 1
ATOM 2850 C C . HIS B 1 169 ? 2.998 35 7.352 1 98.38 169 HIS B C 1
ATOM 2852 O O . HIS B 1 169 ? 2.592 34.188 6.535 1 98.38 169 HIS B O 1
ATOM 2858 N N . LEU B 1 170 ? 2.18 35.688 8.141 1 98.5 170 LEU B N 1
ATOM 2859 C CA . LEU B 1 170 ? 0.732 35.531 8.039 1 98.5 170 LEU B CA 1
ATOM 2860 C C . LEU B 1 170 ? 0.245 35.906 6.641 1 98.5 170 LEU B C 1
ATOM 2862 O O . LEU B 1 170 ? -0.624 35.219 6.094 1 98.5 170 LEU B O 1
ATOM 2866 N N . THR B 1 171 ? 0.832 36.938 6.074 1 98.5 171 THR B N 1
ATOM 2867 C CA . THR B 1 171 ? 0.453 37.375 4.73 1 98.5 171 THR B CA 1
ATOM 2868 C C . THR B 1 171 ? 0.704 36.25 3.715 1 98.5 171 THR B C 1
ATOM 2870 O O . THR B 1 171 ? -0.158 35.969 2.885 1 98.5 171 THR B O 1
ATOM 2873 N N . LYS B 1 172 ? 1.805 35.656 3.85 1 98.38 172 LYS B N 1
ATOM 2874 C CA . LYS B 1 172 ? 2.139 34.562 2.926 1 98.38 172 LYS B CA 1
ATOM 2875 C C . LYS B 1 172 ? 1.236 33.375 3.146 1 98.38 172 LYS B C 1
ATOM 2877 O O . LYS B 1 172 ? 0.835 32.688 2.188 1 98.38 172 LYS B O 1
ATOM 2882 N N . ILE B 1 173 ? 0.914 33.031 4.363 1 98.5 173 ILE B N 1
ATOM 2883 C CA . ILE B 1 173 ? 0.017 31.922 4.688 1 98.5 173 ILE B CA 1
ATOM 2884 C C . ILE B 1 173 ? -1.362 32.188 4.09 1 98.5 173 ILE B C 1
ATOM 2886 O O . ILE B 1 173 ? -1.928 31.328 3.414 1 98.5 173 ILE B O 1
ATOM 2890 N N . CYS B 1 174 ? -1.875 33.406 4.301 1 98.44 174 CYS B N 1
ATOM 2891 C CA . CYS B 1 174 ? -3.207 33.75 3.818 1 98.44 174 CYS B CA 1
ATOM 2892 C C . CYS B 1 174 ? -3.248 33.781 2.295 1 98.44 174 CYS B C 1
ATOM 2894 O O . CYS B 1 174 ? -4.246 33.375 1.691 1 98.44 174 CYS B O 1
ATOM 2896 N N . ASN B 1 175 ? -2.113 34.281 1.687 1 98.12 175 ASN B N 1
ATOM 2897 C CA . ASN B 1 175 ? -2.037 34.219 0.231 1 98.12 175 ASN B CA 1
ATOM 2898 C C . ASN B 1 175 ? -2.105 32.781 -0.266 1 98.12 175 ASN B C 1
ATOM 2900 O O . ASN B 1 175 ? -2.777 32.5 -1.258 1 98.12 175 ASN B O 1
ATOM 2904 N N . GLY B 1 176 ? -1.412 31.953 0.415 1 97.5 176 GLY B N 1
ATOM 2905 C CA . GLY B 1 176 ? -1.465 30.547 0.066 1 97.5 176 GLY B CA 1
ATOM 2906 C C . GLY B 1 176 ? -2.834 29.922 0.281 1 97.5 176 GLY B C 1
ATOM 2907 O O . GLY B 1 176 ? -3.311 29.156 -0.556 1 97.5 176 GLY B O 1
ATOM 2908 N N . LEU B 1 177 ? -3.484 30.219 1.37 1 97.69 177 LEU B N 1
ATOM 2909 C CA . LEU B 1 177 ? -4.828 29.719 1.646 1 97.69 177 LEU B CA 1
ATOM 2910 C C . LEU B 1 177 ? -5.805 30.172 0.565 1 97.69 177 LEU B C 1
ATOM 2912 O O . LEU B 1 177 ? -6.656 29.391 0.126 1 97.69 177 LEU B O 1
ATOM 2916 N N . ASN B 1 178 ? -5.602 31.453 0.141 1 97 178 ASN B N 1
ATOM 2917 C CA . ASN B 1 178 ? -6.438 31.969 -0.933 1 97 178 ASN B CA 1
ATOM 2918 C C . ASN B 1 178 ? -6.258 31.172 -2.223 1 97 178 ASN B C 1
ATOM 2920 O O . ASN B 1 178 ? -7.23 30.875 -2.914 1 97 178 ASN B O 1
ATOM 2924 N N . LYS B 1 179 ? -5.094 30.906 -2.529 1 96.94 179 LYS B N 1
ATOM 2925 C CA . LYS B 1 179 ? -4.805 30.141 -3.736 1 96.94 179 LYS B CA 1
ATOM 2926 C C . LYS B 1 179 ? -5.43 28.75 -3.66 1 96.94 179 LYS B C 1
ATOM 2928 O O . LYS B 1 179 ? -5.996 28.25 -4.641 1 96.94 179 LYS B O 1
ATOM 2933 N N . LEU B 1 180 ? -5.348 28.141 -2.48 1 95.06 180 LEU B N 1
ATOM 2934 C CA . LEU B 1 180 ? -5.906 26.797 -2.295 1 95.06 180 LEU B CA 1
ATOM 2935 C C . LEU B 1 180 ? -7.43 26.828 -2.416 1 95.06 180 LEU B C 1
ATOM 2937 O O . LEU B 1 180 ? -8.031 25.891 -2.938 1 95.06 180 LEU B O 1
ATOM 2941 N N . LEU B 1 181 ? -8.008 27.859 -1.923 1 94.62 181 LEU B N 1
ATOM 2942 C CA . LEU B 1 181 ? -9.453 28.016 -2.039 1 94.62 181 LEU B CA 1
ATOM 2943 C C . LEU B 1 181 ? -9.867 28.203 -3.494 1 94.62 181 LEU B C 1
ATOM 2945 O O . LEU B 1 181 ? -10.82 27.578 -3.963 1 94.62 181 LEU B O 1
ATOM 2949 N N . GLU B 1 182 ? -9.117 29.016 -4.16 1 93.88 182 GLU B N 1
ATOM 2950 C CA . GLU B 1 182 ? -9.414 29.328 -5.555 1 93.88 182 GLU B CA 1
ATOM 2951 C C . GLU B 1 182 ? -9.258 28.094 -6.441 1 93.88 182 GLU B C 1
ATOM 2953 O O . GLU B 1 182 ? -10.031 27.891 -7.375 1 93.88 182 GLU B O 1
ATOM 2958 N N . ASP B 1 183 ? -8.281 27.266 -6.156 1 91.25 183 ASP B N 1
ATOM 2959 C CA . ASP B 1 183 ? -8.008 26.094 -6.984 1 91.25 183 ASP B CA 1
ATOM 2960 C C . ASP B 1 183 ? -8.922 24.938 -6.609 1 91.25 183 ASP B C 1
ATOM 2962 O O . ASP B 1 183 ? -8.883 23.875 -7.242 1 91.25 183 ASP B O 1
ATOM 2966 N N . GLY B 1 184 ? -9.688 25.062 -5.531 1 88 184 GLY B N 1
ATOM 2967 C CA . GLY B 1 184 ? -10.641 24.031 -5.129 1 88 184 GLY B CA 1
ATOM 2968 C C . GLY B 1 184 ? -10.016 22.938 -4.277 1 88 184 GLY B C 1
ATOM 2969 O O . GLY B 1 184 ? -10.625 21.891 -4.07 1 88 184 GLY B O 1
ATOM 2970 N N . THR B 1 185 ? -8.719 23.125 -3.939 1 84.94 185 THR B N 1
ATOM 2971 C CA . THR B 1 185 ? -8.039 22.172 -3.072 1 84.94 185 THR B CA 1
ATOM 2972 C C . THR B 1 185 ? -8.633 22.203 -1.665 1 84.94 185 THR B C 1
ATOM 2974 O O . THR B 1 185 ? -8.719 21.172 -0.997 1 84.94 185 THR B O 1
ATOM 2977 N N . LEU B 1 186 ? -8.852 23.328 -1.2 1 85.94 186 LEU B N 1
ATOM 2978 C CA . LEU B 1 186 ? -9.516 23.531 0.081 1 85.94 186 LEU B CA 1
ATOM 2979 C C . LEU B 1 186 ? -10.969 23.969 -0.121 1 85.94 186 LEU B C 1
ATOM 2981 O O . LEU B 1 186 ? -11.281 24.688 -1.064 1 85.94 186 LEU B O 1
#

InterPro domains:
  IPR008477 Tumor necrosis factor alpha-induced protein 8-like [PF05527] (4-184)
  IPR008477 Tumor necrosis factor alpha-induced protein 8-like [PTHR12757] (1-186)
  IPR038355 Tumor necrosis factor alpha-induced protein 8-like superfamily [G3DSA:1.20.1440.160] (1-186)

Radius of gyration: 28.94 Å; Cα contacts (8 Å, |Δi|>4): 349; chains: 2; bounding box: 46×92×46 Å

Foldseek 3Di:
DDDDDPVVVVVVVVVVVVVVVVVVLVVVLDDDPLSVLLLVLQLVLLCVVVVDNVLSVLLSVLVSVLSSQVSVCVVVVVFDPVLVVLVVVLVVLVLVLLVVLLCLQPDPPPDDLVVSLVSLVVSLVSSCVSCVVPDDVVSNVSSCSNSVSCSPSVSSVQCSPCPHPSVVSSVSNSVSSVVCVVVVVD/DDDDDVVVVVVVVVVVVVVVVVVVLVVVLDDDPLSVLLLVLQLVLLCVVVVDNVLSVLLSVLVSVLSSVVSVCVVVVVFDPVLVVLVVVLVVLVLVLLVVLLCLQPDPPPDDLVVSLVSLVVSLVSSCVSCVVPDDVVSNVSSCSNSVSCSPSVSSVQCSPCPHPSVVSSVSNSVSSVVCVVVVVD

Organism: Cyprinus carpio (NCBI:txid7962)